Protein AF-A0A511VAQ1-F1 (afdb_monomer_lite)

InterPro domains:
  IPR003343 Bacterial Ig-like domain, group 2 [PF02368] (275-307)
  IPR008964 Invasin/intimin cell-adhesion fragments [SSF49373] (267-311)

Structure (mmCIF, N/CA/C/O backbone):
data_AF-A0A511VAQ1-F1
#
_entry.id   AF-A0A511VAQ1-F1
#
loop_
_atom_site.group_PDB
_atom_site.id
_atom_site.type_symbol
_atom_site.label_atom_id
_atom_site.label_alt_id
_atom_site.label_comp_id
_atom_site.label_asym_id
_atom_site.label_entity_id
_atom_site.label_seq_id
_atom_site.pdbx_PDB_ins_code
_atom_site.Cartn_x
_atom_site.Cartn_y
_atom_site.Cartn_z
_atom_site.occupancy
_atom_site.B_iso_or_equiv
_atom_site.auth_seq_id
_atom_site.auth_comp_id
_atom_site.auth_asym_id
_atom_site.auth_atom_id
_atom_site.pdbx_PDB_model_num
ATOM 1 N N . MET A 1 1 ? 21.888 -35.439 -17.736 1.00 29.73 1 MET A N 1
ATOM 2 C CA . MET A 1 1 ? 21.267 -34.656 -18.828 1.00 29.73 1 MET A CA 1
ATOM 3 C C . MET A 1 1 ? 20.817 -33.322 -18.237 1.00 29.73 1 MET A C 1
ATOM 5 O O . MET A 1 1 ? 20.023 -33.326 -17.310 1.00 29.73 1 MET A O 1
ATOM 9 N N . LYS A 1 2 ? 21.452 -32.211 -18.636 1.00 30.62 2 LYS A N 1
ATOM 10 C CA . LYS A 1 2 ? 21.304 -30.874 -18.031 1.00 30.62 2 LYS A CA 1
ATOM 11 C C . LYS A 1 2 ? 19.916 -30.292 -18.348 1.00 30.62 2 LYS A C 1
ATOM 13 O O . LYS A 1 2 ? 19.712 -29.850 -19.473 1.00 30.62 2 LYS A O 1
ATOM 18 N N . SER A 1 3 ? 18.989 -30.263 -17.384 1.00 26.11 3 SER A N 1
ATOM 19 C CA . SER A 1 3 ? 17.764 -29.456 -17.490 1.00 26.11 3 SER A CA 1
ATOM 20 C C . SER A 1 3 ? 17.994 -28.090 -16.849 1.00 26.11 3 SER A C 1
ATOM 22 O O . SER A 1 3 ? 18.322 -27.957 -15.672 1.00 26.11 3 SER A O 1
ATOM 24 N N . THR A 1 4 ? 17.881 -27.083 -17.689 1.00 28.50 4 THR A N 1
ATOM 25 C CA . THR A 1 4 ? 18.258 -25.690 -17.513 1.00 28.50 4 THR A CA 1
ATOM 26 C C . THR A 1 4 ? 17.419 -24.960 -16.462 1.00 28.50 4 THR A C 1
ATOM 28 O O . THR A 1 4 ? 16.193 -25.001 -16.468 1.00 28.50 4 THR A O 1
ATOM 31 N N . LEU A 1 5 ? 18.133 -24.222 -15.608 1.00 33.44 5 LEU A N 1
ATOM 32 C CA . LEU A 1 5 ? 17.656 -23.249 -14.628 1.00 33.44 5 LEU A CA 1
ATOM 33 C C . LEU A 1 5 ? 16.568 -22.303 -15.177 1.00 33.44 5 LEU A C 1
ATOM 35 O O . LEU A 1 5 ? 16.816 -21.564 -16.139 1.00 33.44 5 LEU A O 1
ATOM 39 N N . ARG A 1 6 ? 15.434 -22.205 -14.472 1.00 30.86 6 ARG A N 1
ATOM 40 C CA . ARG A 1 6 ? 14.504 -21.058 -14.506 1.00 30.86 6 ARG A CA 1
ATOM 41 C C . ARG A 1 6 ? 14.006 -20.801 -13.071 1.00 30.86 6 ARG A C 1
ATOM 43 O O . ARG A 1 6 ? 13.356 -21.658 -12.496 1.00 30.86 6 ARG A O 1
ATOM 50 N N . CYS A 1 7 ? 14.561 -19.797 -12.383 1.00 34.53 7 CYS A N 1
ATOM 51 C CA . CYS A 1 7 ? 14.119 -18.391 -12.353 1.00 34.53 7 CYS A CA 1
ATOM 52 C C . CYS A 1 7 ? 12.858 -18.268 -11.483 1.00 34.53 7 CYS A C 1
ATOM 54 O O . CYS A 1 7 ? 11.825 -18.826 -11.842 1.00 34.53 7 CYS A O 1
ATOM 56 N N . ARG A 1 8 ? 12.916 -17.499 -10.391 1.00 38.94 8 ARG A N 1
ATOM 57 C CA . ARG A 1 8 ? 12.585 -16.068 -10.313 1.00 38.94 8 ARG A CA 1
ATOM 58 C C . ARG A 1 8 ? 12.926 -15.576 -8.878 1.00 38.94 8 ARG A C 1
ATOM 60 O O . ARG A 1 8 ? 12.834 -16.390 -7.969 1.00 38.94 8 ARG A O 1
ATOM 67 N N . PHE A 1 9 ? 13.378 -14.324 -8.690 1.00 26.72 9 PHE A N 1
ATOM 68 C CA . PHE A 1 9 ? 13.629 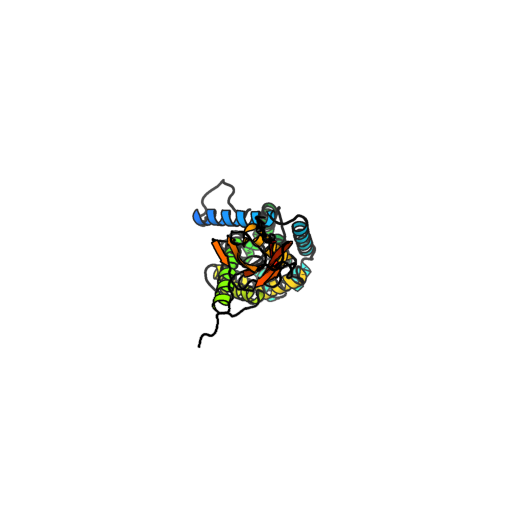-13.687 -7.385 1.00 26.72 9 PHE A CA 1
ATOM 69 C C . PHE A 1 9 ? 13.674 -12.144 -7.387 1.00 26.72 9 PHE A C 1
ATOM 71 O O . PHE A 1 9 ? 14.717 -11.650 -7.793 1.00 26.72 9 PHE A O 1
ATOM 78 N N . VAL A 1 10 ? 12.643 -11.421 -6.887 1.00 34.72 10 VAL A N 1
ATOM 79 C CA . VAL A 1 10 ? 12.658 -10.326 -5.867 1.00 34.72 10 VAL A CA 1
ATOM 80 C C . VAL A 1 10 ? 11.561 -9.230 -6.108 1.00 34.72 10 VAL A C 1
ATOM 82 O O . VAL A 1 10 ? 11.679 -8.361 -6.960 1.00 34.72 10 VAL A O 1
ATOM 85 N N . SER A 1 11 ? 10.491 -9.273 -5.298 1.00 33.00 11 SER A N 1
ATOM 86 C CA . SER A 1 11 ? 10.083 -8.236 -4.320 1.00 33.00 11 SER A CA 1
ATOM 87 C C . SER A 1 11 ? 9.605 -6.804 -4.664 1.00 33.00 11 SER A C 1
ATOM 89 O O . SER A 1 11 ? 10.344 -5.832 -4.527 1.00 33.00 11 SER A O 1
ATOM 91 N N . SER A 1 12 ? 8.285 -6.635 -4.806 1.00 33.38 12 SER A N 1
ATOM 92 C CA . SER A 1 12 ? 7.531 -5.358 -4.696 1.00 33.38 12 SER A CA 1
ATOM 93 C C . SER A 1 12 ? 7.286 -4.873 -3.250 1.00 33.38 12 SER A C 1
ATOM 95 O O . SER A 1 12 ? 6.178 -4.481 -2.886 1.00 33.38 12 SER A O 1
ATOM 97 N N . LEU A 1 13 ? 8.265 -4.984 -2.361 1.00 31.52 13 LEU A N 1
ATOM 98 C CA . LEU A 1 13 ? 7.975 -5.456 -1.007 1.00 31.52 13 LEU A CA 1
ATOM 99 C C . LEU A 1 13 ? 7.294 -4.563 0.050 1.00 31.52 13 LEU A C 1
ATOM 101 O O . LEU A 1 13 ? 7.222 -4.963 1.208 1.00 31.52 13 LEU A O 1
ATOM 105 N N . VAL A 1 14 ? 6.796 -3.371 -0.279 1.00 33.50 14 VAL A N 1
ATOM 106 C CA . VAL A 1 14 ? 6.497 -2.368 0.767 1.00 33.50 14 VAL A CA 1
ATOM 107 C C . VAL A 1 14 ? 5.227 -1.542 0.558 1.00 33.50 14 VAL A C 1
ATOM 109 O O . VAL A 1 14 ? 4.729 -0.952 1.509 1.00 33.50 14 VAL A O 1
ATOM 112 N N . ALA A 1 15 ? 4.648 -1.497 -0.636 1.00 30.08 15 ALA A N 1
ATOM 113 C CA . ALA A 1 15 ? 3.705 -0.425 -0.951 1.00 30.08 15 ALA A CA 1
ATOM 114 C C . ALA A 1 15 ? 2.340 -0.456 -0.229 1.00 30.08 15 ALA A C 1
ATOM 116 O O . ALA A 1 15 ? 1.598 0.509 -0.358 1.00 30.08 15 ALA A O 1
ATOM 117 N N . ILE A 1 16 ? 1.961 -1.516 0.501 1.00 34.97 16 ILE A N 1
ATOM 118 C CA . ILE A 1 16 ? 0.594 -1.604 1.061 1.00 34.97 16 ILE A CA 1
ATOM 119 C C . ILE A 1 16 ? 0.447 -2.453 2.328 1.00 34.97 16 ILE A C 1
ATOM 121 O O . ILE A 1 16 ? -0.603 -3.061 2.550 1.00 34.97 16 ILE A O 1
ATOM 125 N N . SER A 1 17 ? 1.420 -2.511 3.230 1.00 31.98 17 SER A N 1
ATOM 126 C CA . SER A 1 17 ? 1.105 -3.103 4.539 1.00 31.98 17 SER A CA 1
ATOM 127 C C . SER A 1 17 ? 0.326 -2.125 5.438 1.00 31.98 17 SER A C 1
ATOM 129 O O . SER A 1 17 ? 0.603 -2.042 6.627 1.00 31.98 17 SER A O 1
ATOM 131 N N . VAL A 1 18 ? -0.694 -1.458 4.869 1.00 34.03 18 VAL A N 1
ATOM 132 C CA . VAL A 1 18 ? -1.475 -0.330 5.407 1.00 34.03 18 VAL A CA 1
ATOM 133 C C . VAL A 1 18 ? -0.656 0.958 5.302 1.00 34.03 18 VAL A C 1
ATOM 135 O O . VAL A 1 18 ? 0.475 1.007 5.766 1.00 34.03 18 VAL A O 1
ATOM 138 N N . ALA A 1 19 ? -1.139 1.969 4.581 1.00 34.44 19 ALA A N 1
ATOM 139 C CA . ALA A 1 19 ? -0.351 3.172 4.358 1.00 34.44 19 ALA A CA 1
ATOM 140 C C . ALA A 1 19 ? 0.039 3.840 5.689 1.00 34.44 19 ALA A C 1
ATOM 142 O O . ALA A 1 19 ? -0.766 3.967 6.598 1.00 34.44 19 ALA A O 1
ATOM 143 N N . VAL A 1 20 ? 1.295 4.240 5.851 1.00 34.44 20 VAL A N 1
ATOM 144 C CA . VAL A 1 20 ? 1.727 4.882 7.098 1.00 34.44 20 VAL A CA 1
ATOM 145 C C . VAL A 1 20 ? 2.496 6.147 6.781 1.00 34.44 20 VAL A C 1
ATOM 147 O O . VAL A 1 20 ? 3.722 6.136 6.688 1.00 34.44 20 VAL A O 1
ATOM 150 N N . PRO A 1 21 ? 1.795 7.281 6.722 1.00 33.22 21 PRO A N 1
ATOM 151 C CA . PRO A 1 21 ? 2.240 8.508 7.328 1.00 33.22 21 PRO A CA 1
ATOM 152 C C . PRO A 1 21 ? 1.678 8.552 8.762 1.00 33.22 21 PRO A C 1
ATOM 154 O O . PRO A 1 21 ? 0.647 9.168 9.013 1.00 33.22 21 PRO A O 1
ATOM 157 N N . SER A 1 22 ? 2.303 7.858 9.727 1.00 39.44 22 SER A N 1
ATOM 158 C CA . SER A 1 22 ? 1.834 7.908 11.133 1.00 39.44 22 SER A CA 1
ATOM 159 C C . SER A 1 22 ? 2.885 7.989 12.239 1.00 39.44 22 SER A C 1
ATOM 161 O O . SER A 1 22 ? 2.564 8.201 13.402 1.00 39.44 22 SER A O 1
ATOM 163 N N . ALA A 1 23 ? 4.167 7.865 11.910 1.00 33.19 23 ALA A N 1
ATOM 164 C CA . ALA A 1 23 ? 5.220 7.740 12.921 1.00 33.19 23 ALA A CA 1
ATOM 165 C C . ALA A 1 23 ? 5.608 9.046 13.622 1.00 33.19 23 ALA A C 1
ATOM 167 O O . ALA A 1 23 ? 6.167 9.058 14.715 1.00 33.19 23 ALA A O 1
ATOM 168 N N . ALA A 1 24 ? 5.448 10.154 12.908 1.00 30.20 24 ALA A N 1
ATOM 169 C CA . ALA A 1 24 ? 6.367 11.271 13.044 1.00 30.20 24 ALA A CA 1
ATOM 170 C C . ALA A 1 24 ? 5.992 12.284 14.136 1.00 30.20 24 ALA A C 1
ATOM 172 O O . ALA A 1 24 ? 6.848 13.079 14.535 1.00 30.20 24 ALA A O 1
ATOM 173 N N . ALA A 1 25 ? 4.740 12.220 14.592 1.00 30.23 25 ALA A N 1
ATOM 174 C CA . ALA A 1 25 ? 4.092 13.093 15.566 1.00 30.23 25 ALA A CA 1
ATOM 175 C C . ALA A 1 25 ? 4.155 12.585 17.018 1.00 30.23 25 ALA A C 1
ATOM 177 O O . ALA A 1 25 ? 3.851 13.328 17.945 1.00 30.23 25 ALA A O 1
ATOM 178 N N . PHE A 1 26 ? 4.524 11.318 17.218 1.00 31.30 26 PHE A N 1
ATOM 179 C CA . PHE A 1 26 ? 4.463 10.648 18.522 1.00 31.30 26 PHE A CA 1
ATOM 180 C C . PHE A 1 26 ? 5.805 10.568 19.242 1.00 31.30 26 PHE A C 1
ATOM 182 O O . PHE A 1 26 ? 5.905 9.965 20.306 1.00 31.30 26 PHE A O 1
ATOM 189 N N . LEU A 1 27 ? 6.842 11.189 18.685 1.00 28.80 27 LEU A N 1
ATOM 190 C CA . LEU A 1 27 ? 8.068 11.389 19.437 1.00 28.80 27 LEU A CA 1
ATOM 191 C C . LEU A 1 27 ? 7.767 12.381 20.562 1.00 28.80 27 LEU A C 1
ATOM 193 O O . LEU A 1 27 ? 7.107 13.389 20.295 1.00 28.80 27 LEU A O 1
ATOM 197 N N . PRO A 1 28 ? 8.236 12.131 21.796 1.00 25.56 28 PRO A N 1
ATOM 198 C CA . PRO A 1 28 ? 8.171 13.150 22.824 1.00 25.56 28 PRO A CA 1
ATOM 199 C C . PRO A 1 28 ? 8.832 14.409 22.259 1.00 25.56 28 PRO A C 1
ATOM 201 O O . PRO A 1 28 ? 9.987 14.376 21.823 1.00 25.56 28 PRO A O 1
ATOM 204 N N . SER A 1 29 ? 8.088 15.520 22.241 1.00 24.34 29 SER A N 1
ATOM 205 C CA . SER A 1 29 ? 8.702 16.845 22.264 1.00 24.34 29 SER A CA 1
ATOM 206 C C . SER A 1 29 ? 9.789 16.792 23.331 1.00 24.34 29 SER A C 1
ATOM 208 O O . SER A 1 29 ? 9.590 16.170 24.372 1.00 24.34 29 SER A O 1
ATOM 210 N N . SER A 1 30 ? 10.958 17.354 23.040 1.00 27.92 30 SER A N 1
ATOM 211 C CA . SER A 1 30 ? 12.219 17.223 23.785 1.00 27.92 30 SER A CA 1
ATOM 212 C C . SER A 1 30 ? 12.186 17.713 25.244 1.00 27.92 30 SER A C 1
ATOM 214 O O . SER A 1 30 ? 13.224 17.962 25.851 1.00 27.92 30 SER A O 1
ATOM 216 N N . THR A 1 31 ? 11.010 17.825 25.842 1.00 31.83 31 THR A N 1
ATOM 217 C CA . THR A 1 31 ? 10.766 18.222 27.209 1.00 31.83 31 THR A CA 1
ATOM 218 C C . THR A 1 31 ? 9.837 17.215 27.895 1.00 31.83 31 THR A C 1
ATOM 220 O O . THR A 1 31 ? 8.685 17.034 27.514 1.00 31.83 31 THR A O 1
ATOM 223 N N . LEU A 1 32 ? 10.377 16.644 28.979 1.00 27.80 32 LEU A N 1
ATOM 224 C CA . LEU A 1 32 ? 9.714 16.040 30.144 1.00 27.80 32 LEU A CA 1
ATOM 225 C C . LEU A 1 32 ? 9.700 14.503 30.255 1.00 27.80 32 LEU A C 1
ATOM 227 O O . LEU A 1 32 ? 8.886 13.796 29.675 1.00 27.80 32 LEU A O 1
ATOM 231 N N . ALA A 1 33 ? 10.595 14.073 31.152 1.00 28.45 33 ALA A N 1
ATOM 232 C CA . ALA A 1 33 ? 10.474 13.015 32.152 1.00 28.45 33 ALA A CA 1
ATOM 233 C C . ALA A 1 33 ? 10.226 11.571 31.682 1.00 28.45 33 ALA A C 1
ATOM 235 O O . ALA A 1 33 ? 9.200 11.204 31.119 1.00 28.45 33 ALA A O 1
ATOM 236 N N . ALA A 1 34 ? 11.201 10.728 32.028 1.00 33.72 34 ALA A N 1
ATOM 237 C CA . ALA A 1 34 ? 11.204 9.287 31.860 1.00 33.72 34 ALA A CA 1
ATOM 238 C C . ALA A 1 34 ? 9.915 8.636 32.394 1.00 33.72 34 ALA A C 1
ATOM 240 O O . ALA A 1 34 ? 9.709 8.512 33.599 1.00 33.72 34 ALA A O 1
ATOM 241 N N . SER A 1 35 ? 9.070 8.168 31.477 1.00 32.34 35 SER A N 1
ATOM 242 C CA . SER A 1 35 ? 8.098 7.122 31.776 1.00 32.34 35 SER A CA 1
ATOM 243 C C . SER A 1 35 ? 8.823 5.764 31.766 1.00 32.34 35 SER A C 1
ATOM 245 O O . SER A 1 35 ? 9.699 5.577 30.917 1.00 32.34 35 SER A O 1
ATOM 247 N N . PRO A 1 36 ? 8.468 4.790 32.628 1.00 32.62 36 PRO A N 1
ATOM 248 C CA . PRO A 1 36 ? 9.139 3.483 32.701 1.00 32.62 36 PRO A CA 1
ATOM 249 C C . PRO A 1 36 ? 9.028 2.633 31.420 1.00 32.62 36 PRO A C 1
ATOM 251 O O . PRO A 1 36 ? 9.714 1.628 31.291 1.00 32.62 36 PRO A O 1
ATOM 254 N N . ASN A 1 37 ? 8.179 3.050 30.473 1.00 42.41 37 ASN A N 1
ATOM 255 C CA . ASN A 1 37 ? 7.947 2.417 29.171 1.00 42.41 37 ASN A CA 1
ATOM 256 C C . ASN A 1 37 ? 8.428 3.303 28.004 1.00 42.41 37 ASN A C 1
ATOM 258 O O . ASN A 1 37 ? 7.713 3.457 27.006 1.00 42.41 37 ASN A O 1
ATOM 262 N N . SER A 1 38 ? 9.579 3.961 28.151 1.00 41.41 38 SER A N 1
ATOM 263 C CA . SER A 1 38 ? 10.211 4.719 27.068 1.00 41.41 38 SER A CA 1
ATOM 264 C C . SER A 1 38 ? 10.948 3.778 26.108 1.00 41.41 38 SER A C 1
ATOM 266 O O . SER A 1 38 ? 11.643 2.854 26.524 1.00 41.41 38 SER A O 1
ATOM 268 N N . LEU A 1 39 ? 10.767 4.005 24.802 1.00 40.78 39 LEU A N 1
ATOM 269 C CA . LEU A 1 39 ? 11.530 3.326 23.753 1.00 40.78 39 LEU A CA 1
ATOM 270 C C . LEU A 1 39 ? 13.027 3.513 24.017 1.00 40.78 39 LEU A C 1
ATOM 272 O O . LEU A 1 39 ? 13.475 4.620 24.329 1.00 40.78 39 LEU A O 1
ATOM 276 N N . ASN A 1 40 ? 13.817 2.452 23.871 1.00 48.69 40 ASN A N 1
ATOM 277 C CA . ASN A 1 40 ? 15.257 2.568 24.070 1.00 48.69 40 ASN A CA 1
ATOM 278 C C . ASN A 1 40 ? 15.902 3.409 22.937 1.00 48.69 40 ASN A C 1
ATOM 280 O O . ASN A 1 40 ? 15.318 3.565 21.859 1.00 48.69 40 ASN A O 1
ATOM 284 N N . PRO A 1 41 ? 17.131 3.932 23.107 1.00 46.94 41 PRO A N 1
ATOM 285 C CA . PRO A 1 41 ? 17.766 4.804 22.110 1.00 46.94 41 PRO A CA 1
ATOM 286 C C . PRO A 1 41 ? 17.890 4.195 20.701 1.00 46.94 41 PRO A C 1
ATOM 288 O O . PRO A 1 41 ? 17.858 4.914 19.699 1.00 46.94 41 PRO A O 1
ATOM 291 N N . SER A 1 42 ? 17.999 2.866 20.595 1.00 48.31 42 SER A N 1
ATOM 292 C CA . SER A 1 42 ? 18.045 2.165 19.307 1.00 48.31 42 SER A CA 1
ATOM 293 C C . SER A 1 42 ? 16.670 2.089 18.636 1.00 48.31 42 SER A C 1
ATOM 295 O O . SER A 1 42 ? 16.576 2.206 17.413 1.00 48.31 42 SER A O 1
ATOM 297 N N . GLU A 1 43 ? 15.603 1.950 19.422 1.00 43.91 43 GLU A N 1
ATOM 298 C CA . GLU A 1 43 ? 14.219 1.989 18.961 1.00 43.91 43 GLU A CA 1
ATOM 299 C C . GLU A 1 43 ? 13.840 3.403 18.526 1.00 43.91 43 GLU A C 1
ATOM 301 O O . GLU A 1 43 ? 13.278 3.553 17.446 1.00 43.91 43 GLU A O 1
ATOM 306 N N . ILE A 1 44 ? 14.255 4.436 19.268 1.00 47.28 44 ILE A N 1
ATOM 307 C CA . ILE A 1 44 ? 14.073 5.850 18.895 1.00 47.28 44 ILE A CA 1
ATOM 308 C C . ILE A 1 44 ? 14.774 6.154 17.565 1.00 47.28 44 ILE A C 1
ATOM 310 O O . ILE A 1 44 ? 14.154 6.674 16.639 1.00 47.28 44 ILE A O 1
ATOM 314 N N . LYS A 1 45 ? 16.051 5.772 17.417 1.00 53.19 45 LYS A N 1
ATOM 315 C CA . LYS A 1 45 ? 16.804 5.970 16.165 1.00 53.19 45 LYS A CA 1
ATOM 316 C C . LYS A 1 45 ? 16.184 5.210 14.993 1.00 53.19 45 LYS A C 1
ATOM 318 O O . LYS A 1 45 ? 16.207 5.684 13.859 1.00 53.19 45 LYS A O 1
ATOM 323 N N . GLN A 1 46 ? 15.624 4.029 15.245 1.00 46.91 46 GLN A N 1
ATOM 324 C CA . GLN A 1 46 ? 14.891 3.291 14.226 1.00 46.91 46 GLN A CA 1
ATOM 325 C C . GLN A 1 46 ? 13.583 3.998 13.869 1.00 46.91 46 GLN A C 1
ATOM 327 O O . GLN A 1 46 ? 13.379 4.271 12.696 1.00 46.91 46 GLN A O 1
ATOM 332 N N . VAL A 1 47 ? 12.728 4.335 14.834 1.00 43.84 47 VAL A N 1
ATOM 333 C CA . VAL A 1 47 ? 11.476 5.085 14.619 1.00 43.84 47 VAL A CA 1
ATOM 334 C C . VAL A 1 47 ? 11.734 6.375 13.836 1.00 43.84 47 VAL A C 1
ATOM 336 O O . VAL A 1 47 ? 11.000 6.661 12.893 1.00 43.84 47 VAL A O 1
ATOM 339 N N . GLN A 1 48 ? 12.834 7.074 14.123 1.00 51.03 48 GLN A N 1
ATOM 340 C CA . GLN A 1 48 ? 13.270 8.252 13.374 1.00 51.03 48 GLN A CA 1
ATOM 341 C C . GLN A 1 48 ? 13.617 7.938 11.909 1.00 51.03 48 GLN A C 1
ATOM 343 O O . GLN A 1 48 ? 13.140 8.625 11.012 1.00 51.03 48 GLN A O 1
ATOM 348 N N . ARG A 1 49 ? 14.358 6.856 11.637 1.00 53.53 49 ARG A N 1
ATOM 349 C CA . ARG A 1 49 ? 14.635 6.397 10.261 1.00 53.53 49 ARG A CA 1
ATOM 350 C C . ARG A 1 49 ? 13.372 5.976 9.506 1.00 53.53 49 ARG A C 1
ATOM 352 O O . ARG A 1 49 ? 13.285 6.174 8.302 1.00 53.53 49 ARG A O 1
ATOM 359 N N . TYR A 1 50 ? 12.393 5.390 10.195 1.00 49.91 50 TYR A N 1
ATOM 360 C CA . TYR A 1 50 ? 11.103 5.031 9.592 1.00 49.91 50 TYR A CA 1
ATOM 361 C C . TYR A 1 50 ? 10.240 6.263 9.316 1.00 49.91 50 TYR A C 1
ATOM 363 O O . TYR A 1 50 ? 9.589 6.324 8.277 1.00 49.91 50 TYR A O 1
ATOM 371 N N . LYS A 1 51 ? 10.288 7.266 10.199 1.00 53.28 51 LYS A N 1
ATOM 372 C CA . LYS A 1 51 ? 9.737 8.603 9.958 1.00 53.28 51 LYS A CA 1
ATOM 373 C C . LYS A 1 51 ? 10.361 9.229 8.711 1.00 53.28 51 LYS A C 1
ATOM 375 O O . LYS A 1 51 ? 9.621 9.689 7.852 1.00 53.28 51 LYS A O 1
ATOM 380 N N . GLU A 1 52 ? 11.686 9.212 8.597 1.00 57.72 52 GLU A N 1
ATOM 381 C CA . GLU A 1 52 ? 12.405 9.743 7.435 1.00 57.72 52 GLU A CA 1
ATOM 382 C C . GLU A 1 52 ? 12.017 8.993 6.158 1.00 57.72 52 GLU A C 1
ATOM 384 O O . GLU A 1 52 ? 11.595 9.631 5.207 1.00 57.72 52 GLU A O 1
ATOM 389 N N . ALA A 1 53 ? 12.023 7.656 6.157 1.00 57.56 53 ALA A N 1
ATOM 390 C CA . ALA A 1 53 ? 11.644 6.862 4.986 1.00 57.56 53 ALA A CA 1
ATOM 391 C C . ALA A 1 53 ? 10.185 7.089 4.542 1.00 57.56 53 ALA A C 1
ATOM 393 O O . ALA A 1 53 ? 9.923 7.239 3.349 1.00 57.56 53 ALA A O 1
ATOM 394 N N . ALA A 1 54 ? 9.236 7.156 5.484 1.00 58.28 54 ALA A N 1
ATOM 395 C CA . ALA A 1 54 ? 7.837 7.452 5.175 1.00 58.28 54 ALA A CA 1
ATOM 396 C C . ALA A 1 54 ? 7.677 8.872 4.607 1.00 58.28 54 ALA A C 1
ATOM 398 O O . ALA A 1 54 ? 7.029 9.059 3.580 1.00 58.28 54 ALA A O 1
ATOM 399 N N . ILE A 1 55 ? 8.316 9.869 5.228 1.00 62.75 55 ILE A N 1
ATOM 400 C CA . ILE A 1 55 ? 8.300 11.257 4.748 1.00 62.75 55 ILE A CA 1
ATOM 401 C C . ILE A 1 55 ? 8.939 11.359 3.359 1.00 62.75 55 ILE A C 1
ATOM 403 O O . ILE A 1 55 ? 8.340 11.959 2.470 1.00 62.75 55 ILE A O 1
ATOM 407 N N . THR A 1 56 ? 10.099 10.740 3.138 1.00 68.00 56 THR A N 1
ATOM 408 C CA . THR A 1 56 ? 10.788 10.706 1.840 1.00 68.00 56 THR A CA 1
ATOM 409 C C . THR A 1 56 ? 9.907 10.081 0.761 1.00 68.00 56 THR A C 1
ATOM 411 O O . THR A 1 56 ? 9.791 10.627 -0.337 1.00 68.00 56 THR A O 1
ATOM 414 N N . MET A 1 57 ? 9.204 8.992 1.078 1.00 69.25 57 MET A N 1
ATOM 415 C CA . MET A 1 57 ? 8.257 8.372 0.154 1.00 69.25 57 MET A CA 1
ATOM 416 C C . MET A 1 57 ? 7.141 9.347 -0.250 1.00 69.25 57 MET A C 1
ATOM 418 O O . MET A 1 57 ? 6.924 9.548 -1.445 1.00 69.25 57 MET A O 1
ATOM 422 N N . PHE A 1 58 ? 6.477 10.014 0.703 1.00 68.50 58 PHE A N 1
ATOM 423 C CA . PHE A 1 58 ? 5.436 11.002 0.379 1.00 68.50 58 PHE A CA 1
ATOM 424 C C . PHE A 1 58 ? 5.985 12.239 -0.337 1.00 68.50 58 PHE A C 1
ATOM 426 O O . PHE A 1 58 ? 5.314 12.798 -1.206 1.00 68.50 58 PHE A O 1
ATOM 433 N N . GLN A 1 59 ? 7.205 12.666 -0.016 1.00 75.38 59 GLN A N 1
ATOM 434 C CA . GLN A 1 59 ? 7.872 13.769 -0.706 1.00 75.38 59 GLN A CA 1
ATOM 435 C C . GLN A 1 59 ? 8.143 13.432 -2.168 1.00 75.38 59 GLN A C 1
ATOM 437 O O . GLN A 1 59 ? 7.944 14.300 -3.018 1.00 75.38 59 GLN A O 1
ATOM 442 N N . SER A 1 60 ? 8.512 12.181 -2.454 1.00 77.38 60 SER A N 1
ATOM 443 C CA . SER A 1 60 ? 8.788 11.728 -3.813 1.00 77.38 60 SER A CA 1
ATOM 444 C C . SER A 1 60 ? 7.555 11.706 -4.711 1.00 77.38 60 SER A C 1
ATOM 446 O O . SER A 1 60 ? 7.713 11.803 -5.919 1.00 77.38 60 SER A O 1
ATOM 448 N N . LEU A 1 61 ? 6.336 11.618 -4.164 1.00 83.94 61 LEU A N 1
ATOM 449 C CA . LEU A 1 61 ? 5.106 11.624 -4.960 1.00 83.94 61 LEU A CA 1
ATOM 450 C C . LEU A 1 61 ? 5.006 12.879 -5.839 1.00 83.94 61 LEU A C 1
ATOM 452 O O . LEU A 1 61 ? 5.261 14.002 -5.388 1.00 83.94 61 LEU A O 1
ATOM 456 N N . THR A 1 62 ? 4.580 12.683 -7.085 1.00 90.25 62 THR A N 1
ATOM 457 C CA . THR A 1 62 ? 4.257 13.784 -7.999 1.00 90.25 62 THR A CA 1
ATOM 458 C C . THR A 1 62 ? 3.042 14.573 -7.486 1.00 90.25 62 THR A C 1
ATOM 460 O O . THR A 1 62 ? 2.262 14.041 -6.691 1.00 90.25 62 THR A O 1
ATOM 463 N N . PRO A 1 63 ? 2.834 15.827 -7.929 1.00 92.56 63 PRO A N 1
ATOM 464 C CA . PRO A 1 63 ? 1.641 16.594 -7.565 1.00 92.56 63 PRO A CA 1
ATOM 465 C C . PRO A 1 63 ? 0.332 15.842 -7.847 1.00 92.56 63 PRO A C 1
ATOM 467 O O . PRO A 1 63 ? -0.482 15.695 -6.943 1.00 92.56 63 PRO A O 1
ATOM 470 N N . ALA A 1 64 ? 0.195 15.246 -9.037 1.00 94.31 64 ALA A N 1
ATOM 471 C CA . ALA A 1 64 ? -0.991 14.477 -9.416 1.00 94.31 64 ALA A CA 1
ATOM 472 C C . ALA A 1 64 ? -1.226 13.250 -8.515 1.00 94.31 64 ALA A C 1
ATOM 474 O O . ALA A 1 64 ? -2.357 12.958 -8.136 1.00 94.31 64 ALA A O 1
ATOM 475 N N . GLU A 1 65 ? -0.163 12.543 -8.119 1.00 90.44 65 GLU A N 1
ATOM 476 C CA . GLU A 1 65 ? -0.276 11.413 -7.189 1.00 90.44 65 GLU A CA 1
ATOM 477 C C . GLU A 1 65 ? -0.687 11.862 -5.780 1.00 90.44 65 GLU A C 1
ATOM 479 O O . GLU A 1 65 ? -1.486 11.190 -5.128 1.00 90.44 65 GLU A O 1
ATOM 484 N N . LYS A 1 66 ? -0.173 13.006 -5.306 1.00 89.12 66 LYS A N 1
ATOM 485 C CA . LYS A 1 66 ? -0.599 13.597 -4.027 1.00 89.12 66 LYS A CA 1
ATOM 486 C C . LYS A 1 66 ? -2.071 13.994 -4.077 1.00 89.12 66 LYS A C 1
ATOM 488 O O . LYS A 1 66 ? -2.798 13.719 -3.127 1.00 89.12 66 LYS A O 1
ATOM 493 N N . ASP A 1 67 ? -2.513 14.589 -5.178 1.00 92.56 67 ASP A N 1
ATOM 494 C CA . ASP A 1 67 ? -3.911 14.977 -5.364 1.00 92.56 67 ASP A CA 1
ATOM 495 C C . ASP A 1 67 ? -4.830 13.758 -5.423 1.00 92.56 67 ASP A C 1
ATOM 497 O O . ASP A 1 67 ? -5.887 13.765 -4.794 1.00 92.56 67 ASP A O 1
ATOM 501 N N . LYS A 1 68 ? -4.398 12.664 -6.061 1.00 91.31 68 LYS A N 1
ATOM 502 C CA . LYS A 1 68 ? -5.143 11.401 -6.041 1.00 91.31 68 LYS A CA 1
ATOM 503 C C . LYS A 1 68 ? -5.292 10.841 -4.627 1.00 91.31 68 LYS A C 1
ATOM 505 O O . LYS A 1 68 ? -6.389 10.432 -4.252 1.00 91.31 68 LYS A O 1
ATOM 510 N N . LEU A 1 69 ? -4.219 10.831 -3.832 1.00 85.62 69 LEU A N 1
ATOM 511 C CA . LEU A 1 69 ? -4.300 10.399 -2.433 1.00 85.62 69 LEU A CA 1
ATOM 512 C C . LEU A 1 69 ? -5.271 11.280 -1.639 1.00 85.62 69 LEU A C 1
ATOM 514 O O . LEU A 1 69 ? -6.142 10.747 -0.960 1.00 85.62 69 LEU A O 1
ATOM 518 N N . ARG A 1 70 ? -5.197 12.609 -1.783 1.00 90.31 70 ARG A N 1
ATOM 519 C CA . ARG A 1 70 ? -6.144 13.527 -1.128 1.00 90.31 70 ARG A CA 1
ATOM 520 C C . ARG A 1 70 ? -7.583 13.278 -1.564 1.00 90.31 70 ARG A C 1
ATOM 522 O O . ARG A 1 70 ? -8.455 13.230 -0.713 1.00 90.31 70 ARG A O 1
ATOM 529 N N . GLN A 1 71 ? -7.831 13.028 -2.848 1.00 93.88 71 GLN A N 1
ATOM 530 C CA . GLN A 1 71 ? -9.168 12.689 -3.334 1.00 93.88 71 GLN A CA 1
ATOM 531 C C . GLN A 1 71 ? -9.718 11.434 -2.641 1.00 93.88 71 GLN A C 1
ATOM 533 O O . GLN A 1 71 ? -10.879 11.412 -2.241 1.00 93.88 71 GLN A O 1
ATOM 538 N N . VAL A 1 72 ? -8.893 10.396 -2.473 1.00 87.94 72 VAL A N 1
ATOM 539 C CA . VAL A 1 72 ? -9.304 9.175 -1.764 1.00 87.94 72 VAL A CA 1
ATOM 540 C C . VAL A 1 72 ? -9.500 9.441 -0.270 1.00 87.94 72 VAL A C 1
ATOM 542 O O . VAL A 1 72 ? -10.478 8.970 0.306 1.00 87.94 72 VAL A O 1
ATOM 545 N N . ARG A 1 73 ? -8.643 10.256 0.356 1.00 89.25 73 ARG A N 1
ATOM 546 C CA . ARG A 1 73 ? -8.835 10.724 1.737 1.00 89.25 73 ARG A CA 1
ATOM 547 C C . ARG A 1 73 ? -10.182 11.422 1.908 1.00 89.25 73 ARG A C 1
ATOM 549 O O . ARG A 1 73 ? -10.908 11.114 2.846 1.00 89.25 73 ARG A O 1
ATOM 556 N N . ASP A 1 74 ? -10.523 12.323 0.997 1.00 95.38 74 ASP A N 1
ATOM 557 C CA . ASP A 1 74 ? -11.761 13.095 1.056 1.00 95.38 74 ASP A CA 1
ATOM 558 C C . ASP A 1 74 ? -12.985 12.187 0.835 1.00 95.38 74 ASP A C 1
ATOM 560 O O . ASP A 1 74 ? -14.022 12.372 1.466 1.00 95.38 74 ASP A O 1
ATOM 564 N N . GLN A 1 75 ? -12.863 11.135 0.015 1.00 95.31 75 GLN A N 1
ATOM 565 C CA . GLN A 1 75 ? -13.892 10.092 -0.095 1.00 95.31 75 GLN A CA 1
ATOM 566 C C . GLN A 1 75 ? -14.069 9.310 1.210 1.00 95.31 75 GLN A C 1
ATOM 568 O O . GLN A 1 75 ? -15.203 9.038 1.601 1.00 95.31 75 GLN A O 1
ATOM 573 N N . VAL A 1 76 ? -12.971 8.954 1.883 1.00 90.81 76 VAL A N 1
ATOM 574 C CA . VAL A 1 76 ? -12.991 8.276 3.190 1.00 90.81 76 VAL A CA 1
ATOM 575 C C . VAL A 1 76 ? -13.699 9.147 4.228 1.00 90.81 76 VAL A C 1
ATOM 577 O O . VAL A 1 76 ? -14.593 8.663 4.924 1.00 90.81 76 VAL A O 1
ATOM 580 N N . THR A 1 77 ? -13.345 10.431 4.322 1.00 95.06 77 THR A N 1
ATOM 581 C CA . THR A 1 77 ? -13.915 11.339 5.328 1.00 95.06 77 THR A CA 1
ATOM 582 C C . THR A 1 77 ? -15.357 11.746 5.028 1.00 95.06 77 THR A C 1
ATOM 584 O O . THR A 1 77 ? -16.119 11.980 5.966 1.00 95.06 77 THR A O 1
ATOM 587 N N . ALA A 1 78 ? -15.764 11.768 3.755 1.00 97.81 78 ALA A N 1
ATOM 588 C CA . ALA A 1 78 ? -17.136 12.066 3.343 1.00 97.81 78 ALA A CA 1
ATOM 589 C C . ALA A 1 78 ? -18.138 10.937 3.644 1.00 97.81 78 ALA A C 1
ATOM 591 O O . ALA A 1 78 ? -19.347 11.182 3.635 1.00 97.81 78 ALA A O 1
ATOM 592 N N . LYS A 1 79 ? -17.681 9.701 3.900 1.00 97.62 79 LYS A N 1
ATOM 593 C CA . LYS A 1 79 ? -18.586 8.604 4.275 1.00 97.62 79 LYS A CA 1
ATOM 594 C C . LYS A 1 79 ? -19.231 8.882 5.643 1.00 97.62 79 LYS A C 1
ATOM 596 O O . LYS A 1 79 ? -18.503 9.132 6.610 1.00 97.62 79 LYS A O 1
ATOM 601 N N . PRO A 1 80 ? -20.568 8.787 5.759 1.00 97.94 80 PRO A N 1
ATOM 602 C CA . PRO A 1 80 ? -21.252 8.994 7.030 1.00 97.94 80 PRO A CA 1
ATOM 603 C C . PRO A 1 80 ? -20.943 7.854 8.016 1.00 97.94 80 PRO A C 1
ATOM 605 O O . PRO A 1 80 ? -20.558 6.753 7.620 1.00 97.94 80 PRO A O 1
ATOM 608 N N . LEU A 1 81 ? -21.049 8.118 9.322 1.00 96.69 81 LE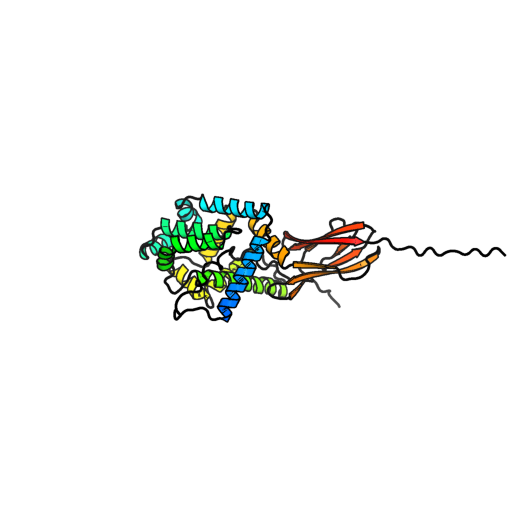U A N 1
ATOM 609 C CA . LEU A 1 81 ? -20.616 7.166 10.359 1.00 96.69 81 LEU A CA 1
ATOM 610 C C . LEU A 1 81 ? -21.450 5.875 10.385 1.00 96.69 81 LEU A C 1
ATOM 612 O O . LEU A 1 81 ? -20.923 4.809 10.698 1.00 96.69 81 LEU A O 1
ATOM 616 N N . ASP A 1 82 ? -22.723 5.946 10.006 1.00 96.06 82 ASP A N 1
ATOM 617 C CA . ASP A 1 82 ? -23.590 4.778 9.837 1.00 96.06 82 ASP A CA 1
ATOM 618 C C . ASP A 1 82 ? -23.096 3.847 8.719 1.00 96.06 82 ASP A C 1
ATOM 620 O O . ASP A 1 82 ? -23.107 2.630 8.888 1.00 96.06 82 ASP A O 1
ATOM 624 N N . TRP A 1 83 ? -22.546 4.391 7.630 1.00 97.06 83 TRP A N 1
ATOM 625 C CA . TRP A 1 83 ? -21.899 3.595 6.588 1.00 97.06 83 TRP A CA 1
ATOM 626 C C . TRP A 1 83 ? -20.696 2.817 7.137 1.00 97.06 83 TRP A C 1
ATOM 628 O O . TRP A 1 83 ? -20.537 1.637 6.833 1.00 97.06 83 TRP A O 1
ATOM 638 N N . TRP A 1 84 ? -19.867 3.428 7.989 1.00 93.88 84 TRP A N 1
ATOM 639 C CA . TRP A 1 84 ? -18.730 2.737 8.616 1.00 93.88 84 TRP A CA 1
ATOM 640 C C . TRP A 1 84 ? -19.181 1.594 9.525 1.00 93.88 84 TRP A C 1
ATOM 642 O O . TRP A 1 84 ? -18.616 0.497 9.468 1.00 93.88 84 TRP A O 1
ATOM 652 N N . ARG A 1 85 ? -20.237 1.812 10.311 1.00 92.38 85 ARG A N 1
ATOM 653 C CA . ARG A 1 85 ? -20.872 0.763 11.114 1.00 92.38 85 ARG A CA 1
ATOM 654 C C . ARG A 1 85 ? -21.383 -0.380 10.236 1.00 92.38 85 ARG A C 1
ATOM 656 O O . ARG A 1 85 ? -20.998 -1.532 10.442 1.00 92.38 85 ARG A O 1
ATOM 663 N N . ASP A 1 86 ? -22.215 -0.059 9.252 1.00 94.00 86 ASP A N 1
ATOM 664 C CA . ASP A 1 86 ? -23.013 -1.041 8.512 1.00 94.00 86 ASP A CA 1
ATOM 665 C C . ASP A 1 86 ? -22.223 -1.748 7.410 1.00 94.00 86 ASP A C 1
ATOM 667 O O . ASP A 1 86 ? -22.509 -2.895 7.074 1.00 94.00 86 ASP A O 1
ATOM 671 N N . GLN A 1 87 ? -21.221 -1.085 6.832 1.00 92.56 87 GLN A N 1
ATOM 672 C CA . GLN A 1 87 ? -20.431 -1.634 5.730 1.00 92.56 87 GLN A CA 1
ATOM 673 C C . GLN A 1 87 ? -19.059 -2.111 6.178 1.00 92.56 87 GLN A C 1
ATOM 675 O O . GLN A 1 87 ? -18.556 -3.086 5.628 1.00 92.56 87 GLN A O 1
ATOM 680 N N . ILE A 1 88 ? -18.435 -1.473 7.170 1.00 86.19 88 ILE A N 1
ATOM 681 C CA . ILE A 1 88 ? -17.063 -1.817 7.551 1.00 86.19 88 ILE A CA 1
ATOM 682 C C . ILE A 1 88 ? -17.014 -2.666 8.813 1.00 86.19 88 ILE A C 1
ATOM 684 O O . ILE A 1 88 ? -16.393 -3.727 8.761 1.00 86.19 88 ILE A O 1
ATOM 688 N N . LEU A 1 89 ? -17.658 -2.262 9.908 1.00 84.12 89 LEU A N 1
ATOM 689 C CA . LEU A 1 89 ? -17.630 -3.043 11.147 1.00 84.12 89 LEU A CA 1
ATOM 690 C C . LEU A 1 89 ? -18.501 -4.299 11.040 1.00 84.12 89 LEU A C 1
ATOM 692 O O . LEU A 1 89 ? -17.987 -5.377 11.322 1.00 84.12 89 LEU A O 1
ATOM 696 N N . GLN A 1 90 ? -19.744 -4.180 10.551 1.00 85.25 90 GLN A N 1
ATOM 697 C CA . GLN A 1 90 ? -20.710 -5.250 10.215 1.00 85.25 90 GLN A CA 1
ATOM 698 C C . GLN A 1 90 ? -21.093 -6.251 11.321 1.00 85.25 90 GLN A C 1
ATOM 700 O O . GLN A 1 90 ? -22.210 -6.759 11.303 1.00 85.25 90 GLN A O 1
ATOM 705 N N . ASN A 1 91 ? -20.202 -6.566 12.259 1.00 86.38 91 ASN A N 1
ATOM 706 C CA . ASN A 1 91 ? -20.370 -7.600 13.265 1.00 86.38 91 ASN A CA 1
ATOM 707 C C . ASN A 1 91 ? -21.132 -7.040 14.487 1.00 86.38 91 ASN A C 1
ATOM 709 O O . ASN A 1 91 ? -20.590 -6.186 15.198 1.00 86.38 91 ASN A O 1
ATOM 713 N N . PRO A 1 92 ? -22.352 -7.530 14.784 1.00 88.31 92 PRO A N 1
ATOM 714 C CA . PRO A 1 92 ? -23.127 -7.082 15.942 1.00 88.31 92 PRO A CA 1
ATOM 715 C C . PRO A 1 92 ? -22.419 -7.320 17.281 1.00 88.31 92 PRO A C 1
ATOM 717 O O . PRO A 1 92 ? -22.594 -6.540 18.214 1.00 88.31 92 PRO A O 1
ATOM 720 N N . GLU A 1 93 ? -21.577 -8.353 17.379 1.00 91.94 93 GLU A N 1
ATOM 721 C CA . GLU A 1 93 ? -20.801 -8.635 18.591 1.00 91.94 93 GLU A CA 1
ATOM 722 C C . GLU A 1 93 ? -19.802 -7.510 18.896 1.00 91.94 93 GLU A C 1
ATOM 724 O O . GLU A 1 93 ? -19.590 -7.165 20.059 1.00 91.94 93 GLU A O 1
ATOM 729 N N . VAL A 1 94 ? -19.230 -6.892 17.856 1.00 90.56 94 VAL A N 1
ATOM 730 C CA . VAL A 1 94 ? -18.318 -5.750 18.011 1.00 90.56 94 VAL A CA 1
ATOM 731 C C . VAL A 1 94 ? -19.051 -4.573 18.640 1.00 90.56 94 VAL A C 1
ATOM 733 O O . VAL A 1 94 ? -18.531 -3.941 19.556 1.00 90.56 94 VAL A O 1
ATOM 736 N N . ILE A 1 95 ? -20.285 -4.311 18.205 1.00 89.75 95 ILE A N 1
ATOM 737 C CA . ILE A 1 95 ? -21.118 -3.231 18.745 1.00 89.75 95 ILE A CA 1
ATOM 738 C C . ILE A 1 95 ? -21.398 -3.455 20.236 1.00 89.75 95 ILE A C 1
ATOM 740 O O . ILE A 1 95 ? -21.210 -2.543 21.040 1.00 89.75 95 ILE A O 1
ATOM 744 N N . GLU A 1 96 ? -21.802 -4.664 20.621 1.00 93.44 96 GLU A N 1
ATOM 745 C CA . GLU A 1 96 ? -22.091 -4.990 22.023 1.00 93.44 96 GLU A CA 1
ATOM 746 C C . GLU A 1 96 ? -20.837 -4.902 22.908 1.00 93.44 96 GLU A C 1
ATOM 748 O O . GLU A 1 96 ? -20.879 -4.338 24.004 1.00 93.44 96 GLU A O 1
ATOM 753 N N . LYS A 1 97 ? -19.685 -5.374 22.419 1.00 95.12 97 LYS A N 1
ATOM 754 C CA . LYS A 1 97 ? -18.417 -5.300 23.162 1.00 95.12 97 LYS A CA 1
ATOM 755 C C . LYS A 1 97 ? -17.863 -3.880 23.280 1.00 95.12 97 LYS A C 1
ATOM 757 O O . LYS A 1 97 ? -17.261 -3.553 24.303 1.00 95.12 97 LYS A O 1
ATOM 762 N N . LEU A 1 98 ? -18.069 -3.029 22.275 1.00 93.31 98 LEU A N 1
ATOM 763 C CA . LEU A 1 98 ? -17.726 -1.606 22.356 1.00 93.31 98 LEU A CA 1
ATOM 764 C C . LEU A 1 98 ? -18.582 -0.895 23.409 1.00 93.31 98 LEU A C 1
ATOM 766 O O . LEU A 1 98 ? -18.028 -0.209 24.268 1.00 93.31 98 LEU A O 1
ATOM 770 N N . LYS A 1 99 ? -19.899 -1.145 23.430 1.00 94.00 99 LYS A N 1
ATOM 771 C CA . LYS A 1 99 ? -20.795 -0.609 24.470 1.00 94.00 99 LYS A CA 1
ATOM 772 C C . LYS A 1 99 ? -20.359 -1.033 25.873 1.00 94.00 99 LYS A C 1
ATOM 774 O O . LYS A 1 99 ? -20.333 -0.205 26.777 1.00 94.00 99 LYS A O 1
ATOM 779 N N . ALA A 1 100 ? -19.952 -2.292 26.052 1.00 96.06 100 ALA A N 1
ATOM 780 C CA . ALA A 1 100 ? -19.440 -2.790 27.333 1.00 96.06 100 ALA A CA 1
ATOM 781 C C . ALA A 1 100 ? -18.151 -2.080 27.801 1.00 96.06 100 ALA A C 1
ATOM 783 O O . ALA A 1 100 ? -17.835 -2.098 28.989 1.00 96.06 100 ALA A O 1
ATOM 784 N N . LYS A 1 101 ? -17.417 -1.442 26.882 1.00 95.06 101 LYS A N 1
ATOM 785 C CA . LYS A 1 101 ? -16.236 -0.607 27.155 1.00 95.06 101 LYS A CA 1
ATOM 786 C C . LYS A 1 101 ? -16.561 0.893 27.219 1.00 95.06 101 LYS A C 1
ATOM 788 O O . LYS A 1 101 ? -15.635 1.702 27.190 1.00 95.06 101 LYS A O 1
ATOM 793 N N . ASP A 1 102 ? -17.839 1.267 27.309 1.00 96.38 102 ASP A N 1
ATOM 794 C CA . ASP A 1 102 ? -18.303 2.662 27.286 1.00 96.38 102 ASP A CA 1
ATOM 795 C C . ASP A 1 102 ? -17.878 3.398 25.998 1.00 96.38 102 ASP A C 1
ATOM 797 O O . ASP A 1 102 ? -17.490 4.563 26.022 1.00 96.38 102 ASP A O 1
ATOM 801 N N . VAL A 1 103 ? -17.877 2.695 24.860 1.00 96.12 103 VAL A N 1
ATOM 802 C CA . VAL A 1 103 ? -17.588 3.262 23.535 1.00 96.12 103 VAL A CA 1
ATOM 803 C C . VAL A 1 103 ? -18.840 3.175 22.676 1.00 96.12 103 VAL A C 1
ATOM 805 O O . VAL A 1 103 ? -19.371 2.090 22.427 1.00 96.12 103 VAL A O 1
ATOM 808 N N . THR A 1 104 ? -19.305 4.326 22.205 1.00 95.19 104 THR A N 1
ATOM 809 C CA . THR A 1 104 ? -20.414 4.410 21.254 1.00 95.19 104 THR A CA 1
ATOM 810 C C . THR A 1 104 ? -19.980 3.927 19.871 1.00 95.19 104 THR A C 1
ATOM 812 O O . THR A 1 104 ? -18.798 3.931 19.508 1.00 95.19 104 THR A O 1
ATOM 815 N N . VAL A 1 105 ? -20.948 3.502 19.063 1.00 90.94 105 VAL A N 1
ATOM 816 C CA . VAL A 1 105 ? -20.660 3.037 17.702 1.00 90.94 105 VAL A CA 1
ATOM 817 C C . VAL A 1 105 ? -20.187 4.196 16.827 1.00 90.94 105 VAL A C 1
ATOM 819 O O . VAL A 1 105 ? -19.345 4.004 15.951 1.00 90.94 105 VAL A O 1
ATOM 822 N N . GLU A 1 106 ? -20.677 5.399 17.097 1.00 95.19 106 GLU A N 1
ATOM 823 C CA . GLU A 1 106 ? -20.295 6.646 16.450 1.00 95.19 106 GLU A CA 1
ATOM 824 C C . GLU A 1 106 ? -18.830 6.994 16.744 1.00 95.19 106 GLU A C 1
ATOM 826 O O . GLU A 1 106 ? -18.081 7.262 15.805 1.00 95.19 106 GLU A O 1
ATOM 831 N N . GLU A 1 107 ? -18.383 6.905 18.003 1.00 96.19 107 GLU A N 1
ATOM 832 C CA . GLU A 1 107 ? -16.973 7.107 18.380 1.00 96.19 107 GLU A CA 1
ATOM 833 C C . GLU A 1 107 ? -16.053 6.084 17.705 1.00 96.19 107 GLU A C 1
ATOM 835 O O . GLU A 1 107 ? -15.022 6.450 17.138 1.00 96.19 107 GLU A O 1
ATOM 840 N N . ALA A 1 108 ? -16.424 4.800 17.727 1.00 91.25 108 ALA A N 1
ATOM 841 C CA . ALA A 1 108 ? -15.632 3.750 17.089 1.00 91.25 108 ALA A CA 1
ATOM 842 C C . ALA A 1 108 ? -15.567 3.921 15.563 1.00 91.25 108 ALA A C 1
ATOM 844 O O . ALA A 1 108 ? -14.508 3.738 14.958 1.00 91.25 108 ALA A O 1
ATOM 845 N N . SER A 1 109 ? -16.685 4.305 14.944 1.00 93.69 109 SER A N 1
ATOM 846 C CA . SER A 1 109 ? -16.777 4.557 13.504 1.00 93.69 109 SER A CA 1
ATOM 847 C C . SER A 1 109 ? -15.966 5.784 13.095 1.00 93.69 109 SER A C 1
ATOM 849 O O . SER A 1 109 ? -15.256 5.729 12.092 1.00 93.69 109 SER A O 1
ATOM 851 N N . ALA A 1 110 ? -16.009 6.864 13.882 1.00 95.94 110 ALA A N 1
ATOM 852 C CA . ALA A 1 110 ? -15.208 8.063 13.647 1.00 95.94 110 ALA A CA 1
ATOM 853 C C . ALA A 1 110 ? -13.709 7.762 13.779 1.00 95.94 110 ALA A C 1
ATOM 855 O O . ALA A 1 110 ? -12.939 8.087 12.877 1.00 95.94 110 ALA A O 1
ATOM 856 N N . MET A 1 111 ? -13.307 7.051 14.838 1.00 88.81 111 MET A N 1
ATOM 857 C CA . MET A 1 111 ? -11.919 6.627 15.023 1.00 88.81 111 MET A CA 1
ATOM 858 C C . MET A 1 111 ? -11.438 5.750 13.861 1.00 88.81 111 MET A C 1
ATOM 860 O O . MET A 1 111 ? -10.330 5.942 13.365 1.00 88.81 111 MET A O 1
ATOM 864 N N . LEU A 1 112 ? -12.254 4.802 13.388 1.00 86.31 112 LEU A N 1
ATOM 865 C CA . LEU A 1 112 ? -11.892 3.962 12.246 1.00 86.31 112 LEU A CA 1
ATOM 866 C C . LEU A 1 112 ? -11.771 4.773 10.950 1.00 86.31 112 LEU A C 1
ATOM 868 O O . LEU A 1 112 ? -10.777 4.617 10.241 1.00 86.31 112 LEU A O 1
ATOM 872 N N . ARG A 1 113 ? -12.743 5.645 10.657 1.00 92.62 113 ARG A N 1
ATOM 873 C CA . ARG A 1 113 ? -12.717 6.547 9.496 1.00 92.62 113 ARG A CA 1
ATOM 874 C C . ARG A 1 113 ? -11.439 7.374 9.481 1.00 92.62 113 ARG A C 1
ATOM 876 O O . ARG A 1 113 ? -10.733 7.386 8.476 1.00 92.62 113 ARG A O 1
ATOM 883 N N . ASP A 1 114 ? -11.123 8.024 10.594 1.00 86.00 114 ASP A N 1
ATOM 884 C CA . ASP A 1 114 ? -9.984 8.938 10.675 1.00 86.00 114 ASP A CA 1
ATOM 885 C C . ASP A 1 114 ? -8.660 8.171 10.642 1.00 86.00 114 ASP A C 1
ATOM 887 O O . ASP A 1 114 ? -7.712 8.606 9.989 1.00 86.00 114 ASP A O 1
ATOM 891 N N . MET A 1 115 ? -8.612 6.969 11.225 1.00 82.25 115 MET A N 1
ATOM 892 C CA . MET A 1 115 ? -7.468 6.067 11.084 1.00 82.25 115 MET A CA 1
ATOM 893 C C . MET A 1 115 ? -7.253 5.631 9.628 1.00 82.25 115 MET A C 1
ATOM 895 O O . MET A 1 115 ? -6.113 5.558 9.174 1.00 82.25 115 MET A O 1
ATOM 899 N N . VAL A 1 116 ? -8.324 5.361 8.874 1.00 82.00 116 VAL A N 1
ATOM 900 C CA . VAL A 1 116 ? -8.233 5.060 7.437 1.00 82.00 116 VAL A CA 1
ATOM 901 C C . VAL A 1 116 ? -7.858 6.310 6.635 1.00 82.00 116 VAL A C 1
ATOM 903 O O . VAL A 1 116 ? -7.097 6.208 5.681 1.00 82.00 116 VAL A O 1
ATOM 906 N N . ALA A 1 117 ? -8.312 7.501 7.021 1.00 84.00 117 ALA A N 1
ATOM 907 C CA . ALA A 1 117 ? -7.958 8.744 6.336 1.00 84.00 117 ALA A CA 1
ATOM 908 C C . ALA A 1 117 ? -6.454 9.039 6.432 1.00 84.00 117 ALA A C 1
ATOM 910 O O . ALA A 1 117 ? -5.857 9.470 5.445 1.00 84.00 117 ALA A O 1
ATOM 911 N N . LEU A 1 118 ? -5.819 8.711 7.568 1.00 77.12 118 LEU A N 1
ATOM 912 C CA . LEU A 1 118 ? -4.364 8.812 7.737 1.00 77.12 118 LEU A CA 1
ATOM 913 C C . LEU A 1 118 ? -3.593 8.049 6.658 1.00 77.12 118 LEU A C 1
ATOM 915 O O . LEU A 1 118 ? -2.486 8.447 6.318 1.00 77.12 118 LEU A O 1
ATOM 919 N N . LEU A 1 119 ? -4.166 6.991 6.080 1.00 73.69 119 LEU A N 1
ATOM 920 C CA . LEU A 1 119 ? -3.524 6.213 5.023 1.00 73.69 119 LEU A CA 1
ATOM 921 C C . LEU A 1 119 ? -3.271 7.041 3.747 1.00 73.69 119 LEU A C 1
ATOM 923 O O . LEU A 1 119 ? -2.376 6.735 2.959 1.00 73.69 119 LEU A O 1
ATOM 927 N N . TYR A 1 120 ? -4.040 8.109 3.553 1.00 78.88 120 TYR A N 1
ATOM 928 C CA . TYR A 1 120 ? -4.117 8.871 2.311 1.00 78.88 120 TYR A CA 1
ATOM 929 C C . TYR A 1 120 ? -3.704 10.341 2.498 1.00 78.88 120 TYR A C 1
ATOM 931 O O . TYR A 1 120 ? -4.141 11.214 1.752 1.00 78.88 120 TYR A O 1
ATOM 939 N N . THR A 1 121 ? -2.850 10.624 3.487 1.00 75.62 121 THR A N 1
ATOM 940 C CA . THR A 1 121 ? -2.452 11.986 3.889 1.00 75.62 121 THR A CA 1
ATOM 941 C C . THR A 1 121 ? -1.011 12.318 3.456 1.00 75.62 121 THR A C 1
ATOM 943 O O . THR A 1 121 ? -0.062 12.114 4.230 1.00 75.62 121 THR A O 1
ATOM 946 N N . PRO A 1 122 ? -0.797 12.810 2.214 1.00 72.56 122 PRO A N 1
ATOM 947 C CA . PRO A 1 122 ? 0.524 13.202 1.741 1.00 72.56 122 PRO A CA 1
ATOM 948 C C . PRO A 1 122 ? 0.920 14.616 2.203 1.00 72.56 122 PRO A C 1
ATOM 950 O O . PRO A 1 122 ? 0.366 15.617 1.749 1.00 72.56 122 PRO A O 1
ATOM 953 N N . GLY A 1 123 ? 1.996 14.711 2.990 1.00 63.75 123 GLY A N 1
ATOM 954 C CA . GLY A 1 123 ? 2.696 15.975 3.282 1.00 63.75 123 GLY A CA 1
ATOM 955 C C . GLY A 1 123 ? 2.276 16.692 4.572 1.00 63.75 123 GLY A C 1
ATOM 956 O O . GLY A 1 123 ? 3.116 17.330 5.195 1.00 63.75 123 GLY A O 1
ATOM 957 N N . ASP A 1 124 ? 1.040 16.512 5.026 1.00 67.19 124 ASP A N 1
ATOM 958 C CA . ASP A 1 124 ? 0.453 16.985 6.299 1.00 67.19 124 ASP A CA 1
ATOM 959 C C . ASP A 1 124 ? 0.354 15.863 7.353 1.00 67.19 124 ASP A C 1
ATOM 961 O O . ASP A 1 124 ? -0.323 15.964 8.376 1.00 67.19 124 ASP A O 1
ATOM 965 N N . THR A 1 125 ? 1.086 14.778 7.107 1.00 64.88 125 THR A N 1
ATOM 966 C CA . THR A 1 125 ? 1.194 13.575 7.930 1.00 64.88 125 THR A CA 1
ATOM 967 C C . THR A 1 125 ? 1.281 13.864 9.428 1.00 64.88 125 THR A C 1
ATOM 969 O O . THR A 1 125 ? 0.515 13.310 10.202 1.00 64.88 125 THR A O 1
ATOM 972 N N . ILE A 1 126 ? 2.225 14.711 9.854 1.00 62.00 126 ILE A N 1
ATOM 973 C CA . ILE A 1 126 ? 2.480 14.962 11.282 1.00 62.00 126 ILE A CA 1
ATOM 974 C C . ILE A 1 126 ? 1.264 15.609 11.940 1.00 62.00 126 ILE A C 1
ATOM 976 O O . ILE A 1 126 ? 0.838 15.172 13.004 1.00 62.00 126 ILE A O 1
ATOM 980 N N . GLU A 1 127 ? 0.705 16.626 11.300 1.00 66.69 127 GLU A N 1
ATOM 981 C CA . GLU A 1 127 ? -0.439 17.365 11.819 1.00 66.69 127 GLU A CA 1
ATOM 982 C C . GLU A 1 127 ? -1.675 16.470 11.927 1.00 66.69 127 GLU A C 1
ATOM 984 O O . GLU A 1 127 ? -2.263 16.368 13.001 1.00 66.69 127 GLU A O 1
ATOM 989 N N . SER A 1 128 ? -1.994 15.726 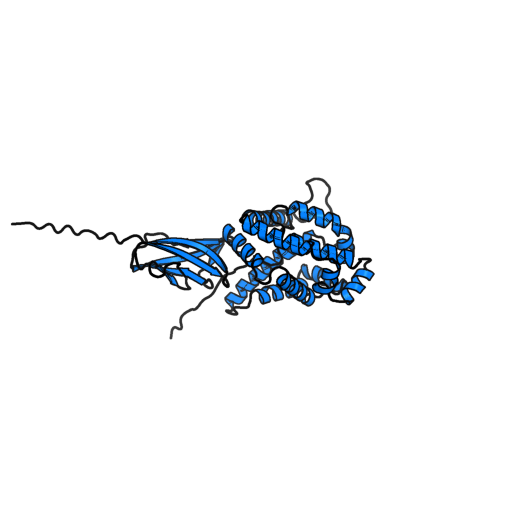10.865 1.00 69.38 128 SER A N 1
ATOM 990 C CA . SER A 1 128 ? -3.149 14.817 10.850 1.00 69.38 128 SER A CA 1
ATOM 991 C C . SER A 1 128 ? -3.088 13.762 11.957 1.00 69.38 128 SER A C 1
ATOM 993 O O . SER A 1 128 ? -4.110 13.378 12.519 1.00 69.38 128 SER A O 1
ATOM 995 N N . LEU A 1 129 ? -1.889 13.314 12.326 1.00 66.75 129 LEU A N 1
ATOM 996 C CA . LEU A 1 129 ? -1.704 12.368 13.425 1.00 66.75 129 LEU A CA 1
ATOM 997 C C . LEU A 1 129 ? -1.892 12.980 14.798 1.00 66.75 129 LEU A C 1
ATOM 999 O O . LEU A 1 129 ? -2.431 12.323 15.687 1.00 66.75 129 LEU A O 1
ATOM 1003 N N . LEU A 1 130 ? -1.405 14.206 14.991 1.00 66.88 130 LEU A N 1
ATOM 1004 C CA . LEU A 1 130 ? -1.626 14.934 16.235 1.00 66.88 130 LEU A CA 1
ATOM 1005 C C . LEU A 1 130 ? -3.122 15.172 16.432 1.00 66.88 130 LEU A C 1
ATOM 1007 O O . LEU A 1 130 ? -3.621 14.963 17.538 1.00 66.88 130 LEU A O 1
ATOM 1011 N N . THR A 1 131 ? -3.831 15.523 15.359 1.00 75.94 131 THR A N 1
ATOM 1012 C CA . THR A 1 131 ? -5.292 15.642 15.347 1.00 75.94 131 THR A CA 1
ATOM 1013 C C . THR A 1 131 ? -5.954 14.313 15.691 1.00 75.94 131 THR A C 1
ATOM 1015 O O . THR A 1 131 ? -6.693 14.255 16.670 1.00 75.94 131 THR A O 1
ATOM 1018 N N . PHE A 1 132 ? -5.599 13.220 15.004 1.00 78.94 132 PHE A N 1
ATOM 1019 C CA . PHE A 1 132 ? -6.124 11.885 15.309 1.00 78.94 132 PHE A CA 1
ATOM 1020 C C . PHE A 1 132 ? -5.909 11.498 16.777 1.00 78.94 132 PHE A C 1
ATOM 1022 O O . PHE A 1 132 ? -6.833 11.042 17.449 1.00 78.94 132 PHE A O 1
ATOM 1029 N N . LYS A 1 133 ? -4.696 11.707 17.305 1.00 72.00 133 LYS A N 1
ATOM 1030 C CA . LYS A 1 133 ? -4.388 11.437 18.713 1.00 72.00 133 LYS A CA 1
ATOM 1031 C C . LYS A 1 133 ? -5.299 12.246 19.620 1.00 72.00 133 LYS A C 1
ATOM 1033 O O . LYS A 1 133 ? -5.892 11.683 20.530 1.00 72.00 133 LYS A O 1
ATOM 1038 N N . LYS A 1 134 ? -5.378 13.556 19.395 1.00 79.00 134 LYS A N 1
ATOM 1039 C CA . LYS A 1 134 ? -6.156 14.478 20.222 1.00 79.00 134 LYS A CA 1
ATOM 1040 C C . LYS A 1 134 ? -7.634 14.090 20.249 1.00 79.00 134 LYS A C 1
ATOM 1042 O O . LYS A 1 134 ? -8.227 14.091 21.321 1.00 79.00 134 LYS A O 1
ATOM 1047 N N . GLU A 1 135 ? -8.203 13.762 19.096 1.00 85.44 135 GLU A N 1
ATOM 1048 C CA . GLU A 1 135 ? -9.631 13.468 18.950 1.00 85.44 135 GLU A CA 1
ATOM 1049 C C . GLU A 1 135 ? -9.996 12.069 19.456 1.00 85.44 135 GLU A C 1
ATOM 1051 O O . GLU A 1 135 ? -11.033 11.901 20.092 1.00 85.44 135 GLU A O 1
ATOM 1056 N N . HIS A 1 136 ? -9.122 11.078 19.252 1.00 84.12 136 HIS A N 1
ATOM 1057 C CA . HIS A 1 136 ? -9.453 9.668 19.493 1.00 84.12 136 HIS A CA 1
ATOM 1058 C C . HIS A 1 136 ? -8.730 9.034 20.681 1.00 84.12 136 HIS A C 1
ATOM 1060 O O . HIS A 1 136 ? -8.882 7.836 20.911 1.00 84.12 136 HIS A O 1
ATOM 1066 N N . TYR A 1 137 ? -7.952 9.791 21.466 1.00 81.31 137 TYR A N 1
ATOM 1067 C CA . TYR A 1 137 ? -7.200 9.248 22.608 1.00 81.31 137 TYR A CA 1
ATOM 1068 C C . TYR A 1 137 ? -8.094 8.490 23.598 1.00 81.31 137 TYR A C 1
ATOM 1070 O O . TYR A 1 137 ? -7.776 7.364 23.978 1.00 81.31 137 TYR A O 1
ATOM 1078 N N . HIS A 1 138 ? -9.225 9.077 23.997 1.00 86.50 138 HIS A N 1
ATOM 1079 C CA . HIS A 1 138 ? -10.120 8.460 24.977 1.00 86.50 138 HIS A CA 1
ATOM 1080 C C . HIS A 1 138 ? -10.731 7.161 24.442 1.00 86.50 138 HIS A C 1
ATOM 1082 O O . HIS A 1 138 ? -10.588 6.117 25.082 1.00 86.50 138 HIS A O 1
ATOM 1088 N N . THR A 1 139 ? -11.305 7.194 23.238 1.00 87.94 139 THR A N 1
ATOM 1089 C CA . THR A 1 139 ? -11.836 6.013 22.541 1.00 87.94 139 THR A CA 1
ATOM 1090 C C . THR A 1 139 ? -10.775 4.924 22.399 1.00 87.94 139 THR A C 1
ATOM 1092 O O . THR A 1 139 ? -11.008 3.772 22.764 1.00 87.94 139 THR A O 1
ATOM 1095 N N . TRP A 1 140 ? -9.568 5.294 21.963 1.00 83.50 140 TRP A N 1
ATOM 1096 C CA . TRP A 1 140 ? -8.434 4.383 21.845 1.00 83.50 140 TRP A CA 1
ATOM 1097 C C . TRP A 1 140 ? -8.118 3.694 23.172 1.00 83.50 140 TRP A C 1
ATOM 1099 O O . TRP A 1 140 ? -8.012 2.472 23.217 1.00 83.50 140 TRP A O 1
ATOM 1109 N N . THR A 1 141 ? -7.994 4.457 24.261 1.00 84.00 141 THR A N 1
ATOM 1110 C CA . THR A 1 141 ? -7.660 3.896 25.580 1.00 84.00 141 THR A CA 1
ATOM 1111 C C . THR A 1 141 ? -8.755 2.994 26.141 1.00 84.00 141 THR A C 1
ATOM 1113 O O . THR A 1 141 ? -8.431 1.987 26.767 1.00 84.00 141 THR A O 1
ATOM 1116 N N . LYS A 1 142 ? -10.035 3.282 25.875 1.00 90.06 142 LYS A N 1
ATOM 1117 C CA . LYS A 1 142 ? -11.151 2.394 26.242 1.00 90.06 142 LYS A CA 1
ATOM 1118 C C . LYS A 1 142 ? -11.079 1.057 25.494 1.00 90.06 142 LYS A C 1
ATOM 1120 O O . LYS A 1 142 ? -11.283 -0.004 26.084 1.00 90.06 142 LYS A O 1
ATOM 1125 N N . VAL A 1 143 ? -10.737 1.092 24.204 1.00 84.50 143 VAL A N 1
ATOM 1126 C CA . VAL A 1 143 ? -10.639 -0.109 23.360 1.00 84.50 143 VAL A CA 1
ATOM 1127 C C . VAL A 1 143 ? -9.383 -0.924 23.677 1.00 84.50 143 VAL A C 1
ATOM 1129 O O . VAL A 1 143 ? -9.481 -2.106 24.017 1.00 84.50 143 VAL A O 1
ATOM 1132 N N . PHE A 1 144 ? -8.215 -0.293 23.582 1.00 80.25 144 PHE A N 1
ATOM 1133 C CA . PHE A 1 144 ? -6.904 -0.945 23.558 1.00 80.25 144 PHE A CA 1
ATOM 1134 C C . PHE A 1 144 ? -6.145 -0.890 24.891 1.00 80.25 144 PHE A C 1
ATOM 1136 O O . PHE A 1 144 ? -5.114 -1.552 25.029 1.00 80.25 144 PHE A O 1
ATOM 1143 N N . GLY A 1 145 ? -6.651 -0.148 25.878 1.00 81.69 145 GLY A N 1
ATOM 1144 C CA . GLY A 1 145 ? -5.959 0.103 27.139 1.00 81.69 145 GLY A CA 1
ATOM 1145 C C . GLY A 1 145 ? -4.843 1.144 27.008 1.00 81.69 145 GLY A C 1
ATOM 1146 O O . GLY A 1 145 ? -4.671 1.796 25.976 1.00 81.69 145 GLY A O 1
ATOM 1147 N N . THR A 1 146 ? -4.068 1.317 28.077 1.00 78.50 146 THR A N 1
ATOM 1148 C CA . THR A 1 146 ? -2.892 2.213 28.101 1.00 78.50 146 THR A CA 1
ATOM 1149 C C . THR A 1 146 ? -1.604 1.476 27.737 1.00 78.50 146 THR A C 1
ATOM 1151 O O . THR A 1 146 ? -0.574 2.087 27.445 1.00 78.50 146 THR A O 1
ATOM 1154 N N . GLU A 1 147 ? -1.666 0.147 27.730 1.00 71.88 147 GLU A N 1
ATOM 1155 C CA . GLU A 1 147 ? -0.564 -0.757 27.453 1.00 71.88 147 GLU A CA 1
ATOM 1156 C C . GLU A 1 147 ? -0.345 -1.044 25.962 1.00 71.88 147 GLU A C 1
ATOM 1158 O O . GLU A 1 147 ? 0.647 -1.696 25.626 1.00 71.88 147 GLU A O 1
ATOM 1163 N N . PHE A 1 148 ? -1.280 -0.639 25.098 1.00 68.12 148 PHE A N 1
ATOM 1164 C CA . PHE A 1 148 ? -1.126 -0.630 23.646 1.00 68.12 148 PHE A CA 1
ATOM 1165 C C . PHE A 1 148 ? -1.220 0.820 23.171 1.00 68.12 148 PHE A C 1
ATOM 1167 O O . PHE A 1 148 ? -2.299 1.413 23.076 1.00 68.12 148 PHE A O 1
ATOM 1174 N N . LYS A 1 149 ? -0.058 1.424 22.943 1.00 66.00 149 LYS A N 1
ATOM 1175 C CA . LYS A 1 149 ? 0.057 2.829 22.560 1.00 66.00 149 LYS A CA 1
ATOM 1176 C C . LYS A 1 149 ? -0.190 2.967 21.061 1.00 66.00 149 LYS A C 1
ATOM 1178 O O . LYS A 1 149 ? 0.092 2.062 20.284 1.00 66.00 149 LYS A O 1
ATOM 1183 N N . GLN A 1 150 ? -0.616 4.147 20.621 1.00 56.41 150 GLN A N 1
ATOM 1184 C CA . GLN A 1 150 ? -0.694 4.461 19.185 1.00 56.41 150 GLN A CA 1
ATOM 1185 C C . GLN A 1 150 ? 0.679 4.319 18.488 1.00 56.41 150 GLN A C 1
ATOM 1187 O O . GLN A 1 150 ? 0.749 3.972 17.315 1.00 56.41 150 GLN A O 1
ATOM 1192 N N . GLU A 1 151 ? 1.782 4.484 19.226 1.00 57.19 151 GLU A N 1
ATOM 1193 C CA . GLU A 1 151 ? 3.156 4.217 18.767 1.00 57.19 151 GLU A CA 1
ATOM 1194 C C . GLU A 1 151 ? 3.396 2.745 18.377 1.00 57.19 151 GLU A C 1
ATOM 1196 O O . GLU A 1 151 ? 4.197 2.460 17.483 1.00 57.19 151 GLU A O 1
ATOM 1201 N N . ASP A 1 152 ? 2.673 1.799 18.985 1.00 64.19 152 ASP A N 1
ATOM 1202 C CA . ASP A 1 152 ? 2.788 0.374 18.665 1.00 64.19 152 ASP A CA 1
ATOM 1203 C C . ASP A 1 152 ? 2.208 0.053 17.278 1.00 64.19 152 ASP A C 1
ATOM 1205 O O . ASP A 1 152 ? 2.658 -0.899 16.635 1.00 64.19 152 ASP A O 1
ATOM 1209 N N . LEU A 1 153 ? 1.295 0.884 16.753 1.00 64.19 153 LEU A N 1
ATOM 1210 C CA . LEU A 1 153 ? 0.825 0.779 15.365 1.00 64.19 153 LEU A CA 1
ATOM 1211 C C . LEU A 1 153 ? 1.953 1.008 14.361 1.00 64.19 153 LEU A C 1
ATOM 1213 O O . LEU A 1 153 ? 2.010 0.342 13.327 1.00 64.19 153 LEU A O 1
ATOM 1217 N N . LEU A 1 154 ? 2.881 1.917 14.662 1.00 60.56 154 LEU A N 1
ATOM 1218 C CA . LEU A 1 154 ? 4.032 2.147 13.798 1.00 60.56 154 LEU A CA 1
ATOM 1219 C C . LEU A 1 154 ? 4.939 0.919 13.770 1.00 60.56 154 LEU A C 1
ATOM 1221 O O . LEU A 1 154 ? 5.404 0.491 12.708 1.00 60.56 154 LEU A O 1
ATOM 1225 N N . LYS A 1 155 ? 5.203 0.355 14.952 1.00 67.38 155 LYS A N 1
ATOM 1226 C CA . LYS A 1 155 ? 5.998 -0.865 15.076 1.00 67.38 155 LYS A CA 1
ATOM 1227 C C . LYS A 1 155 ? 5.327 -2.013 14.326 1.00 67.38 155 LYS A C 1
ATOM 1229 O O . LYS A 1 155 ? 6.013 -2.724 13.590 1.00 67.38 155 LYS A O 1
ATOM 1234 N N . PHE A 1 156 ? 4.003 -2.128 14.445 1.00 71.25 156 PHE A N 1
ATOM 1235 C CA . PHE A 1 156 ? 3.189 -3.080 13.697 1.00 71.25 156 PHE A CA 1
ATOM 1236 C C . PHE A 1 156 ? 3.372 -2.894 12.196 1.00 71.25 156 PHE A C 1
ATOM 1238 O O . PHE A 1 156 ? 3.851 -3.816 11.549 1.00 71.25 156 PHE A O 1
ATOM 1245 N N . ALA A 1 157 ? 3.106 -1.709 11.646 1.00 67.69 157 ALA A N 1
ATOM 1246 C CA . ALA A 1 157 ? 3.214 -1.454 10.209 1.00 67.69 157 ALA A CA 1
ATOM 1247 C C . ALA A 1 157 ? 4.610 -1.769 9.651 1.00 67.69 157 ALA A C 1
ATOM 1249 O O . ALA A 1 157 ? 4.741 -2.449 8.634 1.00 67.69 157 ALA A O 1
ATOM 1250 N N . LYS A 1 158 ? 5.664 -1.366 10.369 1.00 68.06 158 LYS A N 1
ATOM 1251 C CA . LYS A 1 158 ? 7.056 -1.699 10.040 1.00 68.06 158 LYS A CA 1
ATOM 1252 C C . LYS A 1 158 ? 7.308 -3.206 10.015 1.00 68.06 158 LYS A C 1
ATOM 1254 O O . LYS A 1 158 ? 8.008 -3.704 9.134 1.00 68.06 158 LYS A O 1
ATOM 1259 N N . MET A 1 159 ? 6.826 -3.937 11.016 1.00 71.00 159 MET A N 1
ATOM 1260 C CA . MET A 1 159 ? 7.021 -5.386 11.076 1.00 71.00 159 MET A CA 1
ATOM 1261 C C . MET A 1 159 ? 6.174 -6.107 10.034 1.00 71.00 159 MET A C 1
ATOM 1263 O O . MET A 1 159 ? 6.638 -7.086 9.464 1.00 71.00 159 MET A O 1
ATOM 1267 N N . MET A 1 160 ? 5.004 -5.569 9.705 1.00 71.50 160 MET A N 1
ATOM 1268 C CA . MET A 1 160 ? 4.129 -6.048 8.638 1.00 71.50 160 MET A CA 1
ATOM 1269 C C . MET A 1 160 ? 4.824 -5.910 7.287 1.00 71.50 160 MET A C 1
ATOM 1271 O O . MET A 1 160 ? 4.945 -6.889 6.557 1.00 71.50 160 MET A O 1
ATOM 1275 N N . GLN A 1 161 ? 5.437 -4.758 7.028 1.00 64.12 161 GLN A N 1
ATOM 1276 C CA . GLN A 1 161 ? 6.302 -4.540 5.873 1.00 64.12 161 GLN A CA 1
ATOM 1277 C C . GLN A 1 161 ? 7.467 -5.542 5.829 1.00 64.12 161 GLN A C 1
ATOM 1279 O O . GLN A 1 161 ? 7.720 -6.149 4.792 1.00 64.12 161 GLN A O 1
ATOM 1284 N N . LYS A 1 162 ? 8.172 -5.759 6.950 1.00 68.25 162 LYS A N 1
ATOM 1285 C CA . LYS A 1 162 ? 9.269 -6.742 7.028 1.00 68.25 162 LYS A CA 1
ATOM 1286 C C . LYS A 1 162 ? 8.802 -8.187 6.836 1.00 68.25 162 LYS A C 1
ATOM 1288 O O . LYS A 1 162 ? 9.541 -8.996 6.283 1.00 68.25 162 LYS A O 1
ATOM 1293 N N . GLN A 1 163 ? 7.612 -8.529 7.310 1.00 69.25 163 GLN A N 1
ATOM 1294 C CA . GLN A 1 163 ? 7.082 -9.881 7.211 1.00 69.25 163 GLN A CA 1
ATOM 1295 C C . GLN A 1 163 ? 6.575 -10.169 5.804 1.00 69.25 163 GLN A C 1
ATOM 1297 O O . GLN A 1 163 ? 6.921 -11.206 5.246 1.00 69.25 163 GLN A O 1
ATOM 1302 N N . VAL A 1 164 ? 5.818 -9.240 5.213 1.00 66.25 164 VAL A N 1
ATOM 1303 C CA . VAL A 1 164 ? 5.488 -9.281 3.784 1.00 66.25 164 VAL A CA 1
ATOM 1304 C C . VAL A 1 164 ? 6.795 -9.403 3.002 1.00 66.25 164 VAL A C 1
ATOM 1306 O O . VAL A 1 164 ? 6.874 -10.262 2.129 1.00 66.25 164 VAL A O 1
ATOM 1309 N N . ALA A 1 165 ? 7.845 -8.676 3.425 1.00 59.25 165 ALA A N 1
ATOM 1310 C CA . ALA A 1 165 ? 9.213 -8.801 2.922 1.00 59.25 165 ALA A CA 1
ATOM 1311 C C . ALA A 1 165 ? 9.790 -10.200 2.897 1.00 59.25 165 ALA A C 1
ATOM 1313 O O . ALA A 1 165 ? 10.129 -10.725 1.831 1.00 59.25 165 ALA A O 1
ATOM 1314 N N . ALA A 1 166 ? 9.861 -10.815 4.059 1.00 60.56 166 ALA A N 1
ATOM 1315 C CA . ALA A 1 166 ? 10.316 -12.182 4.171 1.00 60.56 166 ALA A CA 1
ATOM 1316 C C . ALA A 1 166 ? 9.462 -13.145 3.329 1.00 60.56 166 ALA A C 1
ATOM 1318 O O . ALA A 1 166 ? 10.023 -14.028 2.691 1.00 60.56 166 ALA A O 1
ATOM 1319 N N . ASP A 1 167 ? 8.142 -12.961 3.268 1.00 62.34 167 ASP A N 1
ATOM 1320 C CA . ASP A 1 167 ? 7.239 -13.868 2.554 1.00 62.34 167 ASP A CA 1
ATOM 1321 C C . ASP A 1 167 ? 7.370 -13.783 1.036 1.00 62.34 167 ASP A C 1
ATOM 1323 O O . ASP A 1 167 ? 7.437 -14.828 0.391 1.00 62.34 167 ASP A O 1
ATOM 1327 N N . ILE A 1 168 ? 7.445 -12.579 0.448 1.00 58.19 168 ILE A N 1
ATOM 1328 C CA . ILE A 1 168 ? 7.695 -12.484 -0.999 1.00 58.19 168 ILE A CA 1
ATOM 1329 C C . ILE A 1 168 ? 9.056 -13.080 -1.311 1.00 58.19 168 ILE A C 1
ATOM 1331 O O . ILE A 1 168 ? 9.173 -13.730 -2.337 1.00 58.19 168 ILE A O 1
ATOM 1335 N N . ILE A 1 169 ? 10.063 -12.904 -0.447 1.00 53.72 169 ILE A N 1
ATOM 1336 C CA . ILE A 1 169 ? 11.360 -13.560 -0.627 1.00 53.72 169 ILE A CA 1
ATOM 1337 C C . ILE A 1 169 ? 11.174 -15.088 -0.559 1.00 53.72 169 ILE A C 1
ATOM 1339 O O . ILE A 1 169 ? 11.524 -15.797 -1.493 1.00 53.72 169 ILE A O 1
ATOM 1343 N N . MET A 1 170 ? 10.552 -15.629 0.483 1.00 53.91 170 MET A N 1
ATOM 1344 C CA . MET A 1 170 ? 10.425 -17.076 0.671 1.00 53.91 170 MET A CA 1
ATOM 1345 C C . MET A 1 170 ? 9.595 -17.764 -0.424 1.00 53.91 170 MET A C 1
ATOM 1347 O O . MET A 1 170 ? 10.035 -18.770 -0.982 1.00 53.91 170 MET A O 1
ATOM 1351 N N . ASP A 1 171 ? 8.431 -17.216 -0.788 1.00 57.25 171 ASP A N 1
ATOM 1352 C CA . ASP A 1 171 ? 7.568 -17.767 -1.848 1.00 57.25 171 ASP A CA 1
ATOM 1353 C C . ASP A 1 171 ? 8.314 -17.851 -3.185 1.00 57.25 171 ASP A C 1
ATOM 1355 O O . ASP A 1 171 ? 8.018 -18.682 -4.045 1.00 57.25 171 ASP A O 1
ATOM 1359 N N . HIS A 1 172 ? 9.317 -17.004 -3.348 1.00 52.78 172 HIS A N 1
ATOM 1360 C CA . HIS A 1 172 ? 10.174 -16.977 -4.505 1.00 52.78 172 HIS A CA 1
ATOM 1361 C C . HIS A 1 172 ? 11.274 -18.029 -4.491 1.00 52.78 172 HIS A C 1
ATOM 1363 O O . HIS A 1 172 ? 11.503 -18.677 -5.509 1.00 52.78 172 HIS A O 1
ATOM 1369 N N . MET A 1 173 ? 11.891 -18.238 -3.323 1.00 46.59 173 MET A N 1
ATOM 1370 C CA . MET A 1 173 ? 12.839 -19.329 -3.023 1.00 46.59 173 MET A CA 1
ATOM 1371 C C . MET A 1 173 ? 12.211 -20.671 -3.329 1.00 46.59 173 MET A C 1
ATOM 1373 O O . MET A 1 173 ? 12.892 -21.580 -3.797 1.00 46.59 173 MET A O 1
ATOM 1377 N N . LEU A 1 174 ? 10.902 -20.752 -3.128 1.00 53.84 174 LEU A N 1
ATOM 1378 C CA . LEU A 1 174 ? 10.123 -21.962 -3.282 1.00 53.84 174 LEU A CA 1
ATOM 1379 C C . LEU A 1 174 ? 9.341 -22.043 -4.606 1.00 53.84 174 LEU A C 1
ATOM 1381 O O . LEU A 1 174 ? 8.644 -23.029 -4.816 1.00 53.84 174 LEU A O 1
ATOM 1385 N N . ASN A 1 175 ? 9.436 -21.054 -5.508 1.00 56.69 175 ASN A N 1
ATOM 1386 C CA . ASN A 1 175 ? 8.672 -21.005 -6.770 1.00 56.69 175 ASN A CA 1
ATOM 1387 C C . ASN A 1 175 ? 7.135 -21.132 -6.608 1.00 56.69 175 ASN A C 1
ATOM 1389 O O . ASN A 1 175 ? 6.445 -21.646 -7.486 1.00 56.69 175 ASN A O 1
ATOM 1393 N N . ILE A 1 176 ? 6.574 -20.618 -5.511 1.00 58.38 176 ILE A N 1
ATOM 1394 C CA . ILE A 1 176 ? 5.142 -20.725 -5.173 1.00 58.38 176 ILE A CA 1
ATOM 1395 C C . ILE A 1 176 ? 4.290 -19.673 -5.922 1.00 58.38 176 ILE A C 1
ATOM 1397 O O . ILE A 1 176 ? 3.100 -19.883 -6.133 1.00 58.38 176 ILE A O 1
ATOM 1401 N N . ASN A 1 177 ? 4.888 -18.554 -6.367 1.00 64.81 177 ASN A N 1
ATOM 1402 C CA . ASN A 1 177 ? 4.246 -17.445 -7.111 1.00 64.81 177 ASN A CA 1
ATOM 1403 C C . ASN A 1 177 ? 2.855 -17.027 -6.582 1.00 64.81 177 ASN A C 1
ATOM 1405 O O . ASN A 1 177 ? 1.932 -16.757 -7.356 1.00 64.81 177 ASN A O 1
ATOM 1409 N N . ARG A 1 178 ? 2.708 -16.957 -5.257 1.00 67.88 178 ARG A N 1
ATOM 1410 C CA . ARG A 1 178 ? 1.451 -16.602 -4.596 1.00 67.88 178 ARG A CA 1
ATOM 1411 C C . ARG A 1 178 ? 0.976 -15.187 -4.996 1.00 67.88 178 ARG A C 1
ATOM 1413 O O . ARG A 1 178 ? 1.810 -14.298 -5.218 1.00 67.88 178 ARG A O 1
ATOM 1420 N N . PRO A 1 179 ? -0.345 -14.939 -5.093 1.00 70.56 179 PRO A N 1
ATOM 1421 C CA . PRO A 1 179 ? -0.885 -13.587 -5.211 1.00 70.56 179 PRO A CA 1
ATOM 1422 C C . PRO A 1 179 ? -0.434 -12.690 -4.049 1.00 70.56 179 PRO A C 1
ATOM 1424 O O . PRO A 1 179 ? -0.404 -13.122 -2.898 1.00 70.56 179 PRO A O 1
ATOM 1427 N N . LEU A 1 180 ? -0.118 -11.422 -4.338 1.00 66.19 180 LEU A N 1
ATOM 1428 C CA . LEU A 1 180 ? 0.310 -10.451 -3.318 1.00 66.19 180 LEU A CA 1
ATOM 1429 C C . LEU A 1 180 ? -0.718 -10.327 -2.186 1.00 66.19 180 LEU A C 1
ATOM 1431 O O . LEU A 1 180 ? -0.360 -10.225 -1.016 1.00 66.19 180 LEU A O 1
ATOM 1435 N N . ASP A 1 181 ? -1.998 -10.386 -2.539 1.00 70.81 181 ASP A N 1
ATOM 1436 C CA . ASP A 1 181 ? -3.090 -10.253 -1.588 1.00 70.81 181 ASP A CA 1
ATOM 1437 C C . ASP A 1 181 ? -3.083 -11.362 -0.528 1.00 70.81 181 ASP A C 1
ATOM 1439 O O . ASP A 1 181 ? -3.273 -11.070 0.655 1.00 70.81 181 ASP A O 1
ATOM 1443 N N . ASP A 1 182 ? -2.775 -12.599 -0.925 1.00 76.56 182 ASP A N 1
ATOM 1444 C CA . ASP A 1 182 ? -2.669 -13.745 -0.020 1.00 76.56 182 ASP A CA 1
ATOM 1445 C C . ASP A 1 182 ? -1.429 -13.654 0.871 1.00 76.56 182 ASP A C 1
ATOM 1447 O O . ASP A 1 182 ? -1.485 -14.023 2.042 1.00 76.56 182 ASP A O 1
ATOM 1451 N N . ILE A 1 183 ? -0.321 -13.116 0.353 1.00 70.00 183 ILE A N 1
ATOM 1452 C CA . ILE A 1 183 ? 0.888 -12.861 1.149 1.00 70.00 183 ILE A CA 1
ATOM 1453 C C . ILE A 1 183 ? 0.574 -11.882 2.284 1.00 70.00 183 ILE A C 1
ATOM 1455 O O . ILE A 1 183 ? 0.903 -12.145 3.442 1.00 70.00 183 ILE A O 1
ATOM 1459 N N . ILE A 1 184 ? -0.127 -10.787 1.980 1.00 72.75 184 ILE A N 1
ATOM 1460 C CA . ILE A 1 184 ? -0.519 -9.802 2.995 1.00 72.75 184 ILE A CA 1
ATOM 1461 C C . ILE A 1 184 ? -1.531 -10.417 3.977 1.00 72.75 184 ILE A C 1
ATOM 1463 O O . ILE A 1 184 ? -1.396 -10.227 5.185 1.00 72.75 184 ILE A O 1
ATOM 1467 N N . ASN A 1 185 ? -2.511 -11.195 3.499 1.00 79.81 185 ASN A N 1
ATOM 1468 C CA . ASN A 1 185 ? -3.482 -11.881 4.366 1.00 79.81 185 ASN A CA 1
ATOM 1469 C C . ASN A 1 185 ? -2.781 -12.818 5.363 1.00 79.81 185 ASN A C 1
ATOM 1471 O O . ASN A 1 185 ? -3.063 -12.781 6.562 1.00 79.81 185 ASN A O 1
ATOM 1475 N N . ASN A 1 186 ? -1.817 -13.606 4.885 1.00 83.56 186 ASN A N 1
ATOM 1476 C CA . ASN A 1 186 ? -1.047 -14.524 5.719 1.00 83.56 186 ASN A CA 1
ATOM 1477 C C . ASN A 1 186 ? -0.160 -13.780 6.726 1.00 83.56 186 ASN A C 1
ATOM 1479 O O . ASN A 1 186 ? -0.067 -14.198 7.882 1.00 83.56 186 ASN A O 1
ATOM 1483 N N . ALA A 1 187 ? 0.462 -12.668 6.319 1.00 79.69 187 ALA A N 1
ATOM 1484 C CA . ALA A 1 187 ? 1.260 -11.833 7.212 1.00 79.69 187 ALA A CA 1
ATOM 1485 C C . ALA A 1 187 ? 0.413 -11.246 8.354 1.00 79.69 187 ALA A C 1
ATOM 1487 O O . ALA A 1 187 ? 0.807 -11.370 9.515 1.00 79.69 187 ALA A O 1
ATOM 1488 N N . ILE A 1 188 ? -0.772 -10.700 8.048 1.00 79.50 188 ILE A N 1
ATOM 1489 C CA . ILE A 1 188 ? -1.727 -10.199 9.053 1.00 79.50 188 ILE A CA 1
ATOM 1490 C C . ILE A 1 188 ? -2.095 -11.316 10.034 1.00 79.50 188 ILE A C 1
ATOM 1492 O O . ILE A 1 188 ? -1.928 -11.155 11.246 1.00 79.50 188 ILE A O 1
ATOM 1496 N N . ALA A 1 189 ? -2.535 -12.466 9.513 1.00 85.88 189 ALA A N 1
ATOM 1497 C CA . ALA A 1 189 ? -2.969 -13.590 10.335 1.00 85.88 189 ALA A CA 1
ATOM 1498 C C . ALA A 1 189 ? -1.857 -14.087 11.271 1.00 85.88 189 ALA A C 1
ATOM 1500 O O . ALA A 1 189 ? -2.104 -14.308 12.457 1.00 85.88 189 ALA A O 1
ATOM 1501 N N . ARG A 1 190 ? -0.620 -14.230 10.774 1.00 86.50 190 ARG A N 1
ATOM 1502 C CA . ARG A 1 190 ? 0.514 -14.672 11.600 1.00 86.50 190 ARG A CA 1
ATOM 1503 C C . ARG A 1 190 ? 0.915 -13.633 12.636 1.00 86.50 190 ARG A C 1
ATOM 1505 O O . ARG A 1 190 ? 1.122 -13.996 13.790 1.00 86.50 190 ARG A O 1
ATOM 1512 N N . MET A 1 191 ? 1.018 -12.360 12.257 1.00 81.19 191 MET A N 1
ATOM 1513 C CA . MET A 1 191 ? 1.429 -11.312 13.194 1.00 81.19 191 MET A CA 1
ATOM 1514 C C . MET A 1 191 ? 0.431 -11.151 14.335 1.00 81.19 191 MET A C 1
ATOM 1516 O O . MET A 1 191 ? 0.838 -11.022 15.481 1.00 81.19 191 MET A O 1
ATOM 1520 N N . MET A 1 192 ? -0.869 -11.240 14.064 1.00 82.00 192 MET A N 1
ATOM 1521 C CA . MET A 1 192 ? -1.880 -11.150 15.123 1.00 82.00 192 MET A CA 1
ATOM 1522 C C . MET A 1 192 ? -1.936 -12.390 16.027 1.00 82.00 192 MET A C 1
ATOM 1524 O O . MET A 1 192 ? -2.463 -12.306 17.134 1.00 82.00 192 MET A O 1
ATOM 1528 N N . LYS A 1 193 ? -1.394 -13.536 15.593 1.00 86.62 193 LYS A N 1
ATOM 1529 C CA . LYS A 1 193 ? -1.397 -14.795 16.363 1.00 86.62 193 LYS A CA 1
ATOM 1530 C C . LYS A 1 193 ? -0.085 -15.043 17.127 1.00 86.62 193 LYS A C 1
ATOM 1532 O O . LYS A 1 193 ? -0.079 -15.821 18.084 1.00 86.62 193 LYS A O 1
ATOM 1537 N N . HIS A 1 194 ? 1.012 -14.375 16.761 1.00 85.06 194 HIS A N 1
ATOM 1538 C CA . HIS A 1 194 ? 2.357 -14.669 17.272 1.00 85.06 194 HIS A CA 1
ATOM 1539 C C . HIS A 1 194 ? 3.175 -13.415 17.629 1.00 85.06 194 HIS A C 1
ATOM 1541 O O . HIS A 1 194 ? 2.860 -12.298 17.231 1.00 85.06 194 HIS A O 1
ATOM 1547 N N . GLY A 1 195 ? 4.269 -13.611 18.373 1.00 82.69 195 GLY A N 1
ATOM 1548 C CA . GLY A 1 195 ? 5.222 -12.548 18.709 1.00 82.69 195 GLY A CA 1
ATOM 1549 C C . GLY A 1 195 ? 4.615 -11.403 19.527 1.00 82.69 195 GLY A C 1
ATOM 1550 O O . GLY A 1 195 ? 3.626 -11.577 20.238 1.00 82.69 195 GLY A O 1
ATOM 1551 N N . GLU A 1 196 ? 5.216 -10.218 19.420 1.00 76.88 196 GLU A N 1
ATOM 1552 C CA . GLU A 1 196 ? 4.786 -9.019 20.154 1.00 76.88 196 GLU A CA 1
ATOM 1553 C C . GLU A 1 196 ? 3.398 -8.503 19.732 1.00 76.88 196 GLU A C 1
ATOM 1555 O O . GLU A 1 196 ? 2.679 -7.920 20.542 1.00 76.88 196 GLU A O 1
ATOM 1560 N N . PHE A 1 197 ? 2.969 -8.788 18.497 1.00 80.56 197 PHE A N 1
ATOM 1561 C CA . PHE A 1 197 ? 1.667 -8.361 17.971 1.00 80.56 197 PHE A CA 1
ATOM 1562 C C . PHE A 1 197 ? 0.528 -9.330 18.289 1.00 80.56 197 PHE A C 1
ATOM 1564 O O . PHE A 1 197 ? -0.635 -8.993 18.062 1.00 80.56 197 PHE A O 1
ATOM 1571 N N . LYS A 1 198 ? 0.822 -10.468 18.933 1.00 85.38 198 LYS A N 1
ATOM 1572 C CA . LYS A 1 198 ? -0.204 -11.296 19.576 1.00 85.38 198 LYS A CA 1
ATOM 1573 C C . LYS A 1 198 ? -1.051 -10.472 20.547 1.00 85.38 198 LYS A C 1
ATOM 1575 O O . LYS A 1 198 ? -2.264 -10.643 20.593 1.00 85.38 198 LYS A O 1
ATOM 1580 N N . LYS A 1 199 ? -0.430 -9.543 21.282 1.00 81.81 199 LYS A N 1
ATOM 1581 C CA . LYS A 1 199 ? -1.132 -8.637 22.203 1.00 81.81 199 LYS A CA 1
ATOM 1582 C C . LYS A 1 199 ? -2.122 -7.730 21.469 1.00 81.81 199 LYS A C 1
ATOM 1584 O O . LYS A 1 199 ? -3.232 -7.525 21.944 1.00 81.81 199 LYS A O 1
ATOM 1589 N N . PHE A 1 200 ? -1.744 -7.234 20.291 1.00 77.88 200 PHE A N 1
ATOM 1590 C CA . PHE A 1 200 ? -2.646 -6.452 19.446 1.00 77.88 200 PHE A CA 1
ATOM 1591 C C . PHE A 1 200 ? -3.835 -7.295 18.969 1.00 77.88 200 PHE A C 1
ATOM 1593 O O . PHE A 1 200 ? -4.979 -6.870 19.104 1.00 77.88 200 PHE A O 1
ATOM 1600 N N . GLY A 1 201 ? -3.582 -8.525 18.508 1.00 81.06 201 GLY A N 1
ATOM 1601 C CA . GLY A 1 201 ? -4.643 -9.474 18.159 1.00 81.06 201 GLY A CA 1
ATOM 1602 C C . GLY A 1 201 ? -5.576 -9.789 19.335 1.00 81.06 201 GLY A C 1
ATOM 1603 O O . GLY A 1 201 ? -6.789 -9.830 19.161 1.00 81.06 201 GLY A O 1
ATOM 1604 N N . GLN A 1 202 ? -5.037 -9.936 20.548 1.00 87.25 202 GLN A N 1
ATOM 1605 C CA . GLN A 1 202 ? -5.830 -10.124 21.768 1.00 87.25 202 GLN A CA 1
ATOM 1606 C C . GLN A 1 202 ? -6.721 -8.914 22.069 1.00 87.25 202 GLN A C 1
ATOM 1608 O O . GLN A 1 202 ? -7.890 -9.098 22.394 1.00 87.25 202 GLN A O 1
ATOM 1613 N N . LYS A 1 203 ? -6.212 -7.686 21.904 1.00 84.12 203 LYS A N 1
ATOM 1614 C CA . LYS A 1 203 ? -7.012 -6.467 22.095 1.00 84.12 203 LYS A CA 1
ATOM 1615 C C . LYS A 1 203 ? -8.135 -6.313 21.082 1.00 84.12 203 LYS A C 1
ATOM 1617 O O . LYS A 1 203 ? -9.229 -5.902 21.450 1.00 84.12 203 LYS A O 1
ATOM 1622 N N . LEU A 1 204 ? -7.896 -6.686 19.830 1.00 85.31 204 LEU A N 1
ATOM 1623 C CA . LEU A 1 204 ? -8.961 -6.757 18.831 1.00 85.31 204 LEU A CA 1
ATOM 1624 C C . LEU A 1 204 ? -10.000 -7.825 19.208 1.00 85.31 204 LEU A C 1
ATOM 1626 O O . LEU A 1 204 ? -11.199 -7.563 19.152 1.00 85.31 204 LEU A O 1
ATOM 1630 N N . ALA A 1 205 ? -9.567 -8.987 19.702 1.00 90.25 205 ALA A N 1
ATOM 1631 C CA . ALA A 1 205 ? -10.479 -10.043 20.138 1.00 90.25 205 ALA A CA 1
ATOM 1632 C C . ALA A 1 205 ? -11.348 -9.635 21.350 1.00 90.25 205 ALA A C 1
ATOM 1634 O O . ALA A 1 205 ? -12.516 -10.033 21.425 1.00 90.25 205 ALA A O 1
ATOM 1635 N N . GLU A 1 206 ? -10.832 -8.794 22.261 1.00 90.88 206 GLU A N 1
ATOM 1636 C CA . GLU A 1 206 ? -11.612 -8.203 23.366 1.00 90.88 206 GLU A CA 1
ATOM 1637 C C . GLU A 1 206 ? -12.814 -7.387 22.869 1.00 90.88 206 GLU A C 1
ATOM 1639 O O . GLU A 1 206 ? -13.817 -7.307 23.574 1.00 90.88 206 GLU A O 1
ATOM 1644 N N . ILE A 1 207 ? -12.738 -6.815 21.662 1.00 89.56 207 ILE A N 1
ATOM 1645 C CA . ILE A 1 207 ? -13.857 -6.129 20.999 1.00 89.56 207 ILE A CA 1
ATOM 1646 C C . ILE A 1 207 ? -14.517 -6.970 19.904 1.00 89.56 207 ILE A C 1
ATOM 1648 O O . ILE A 1 207 ? -15.278 -6.438 19.111 1.00 89.56 207 ILE A O 1
ATOM 1652 N N . GLY A 1 208 ? -14.258 -8.279 19.852 1.00 90.19 208 GLY A N 1
ATOM 1653 C CA . GLY A 1 208 ? -14.910 -9.188 18.901 1.00 90.19 208 GLY A CA 1
ATOM 1654 C C . GLY A 1 208 ? -14.371 -9.102 17.474 1.00 90.19 208 GLY A C 1
ATOM 1655 O O . GLY A 1 208 ? -15.037 -9.559 16.553 1.00 90.19 208 GLY A O 1
ATOM 1656 N N . ILE A 1 209 ? -13.180 -8.529 17.281 1.00 86.62 209 ILE A N 1
ATOM 1657 C CA . ILE A 1 209 ? -12.499 -8.472 15.986 1.00 86.62 209 ILE A CA 1
ATOM 1658 C C . ILE A 1 209 ? -11.425 -9.560 15.934 1.00 86.62 209 ILE A C 1
ATOM 1660 O O . ILE A 1 209 ? -10.454 -9.553 16.693 1.00 86.62 209 ILE A O 1
ATOM 1664 N N . THR A 1 210 ? -11.585 -10.487 14.999 1.00 89.00 210 THR A N 1
ATOM 1665 C CA . THR A 1 210 ? -10.619 -11.547 14.699 1.00 89.00 210 THR A CA 1
ATOM 1666 C C . THR A 1 210 ? -9.638 -11.120 13.595 1.00 89.00 210 THR A C 1
ATOM 1668 O O . THR A 1 210 ? -9.891 -10.156 12.865 1.00 89.00 210 THR A O 1
ATOM 1671 N N . PRO A 1 211 ? -8.507 -11.825 13.403 1.00 82.56 211 PRO A N 1
ATOM 1672 C CA . PRO A 1 211 ? -7.642 -11.595 12.243 1.00 82.56 211 PRO A CA 1
ATOM 1673 C C . PRO A 1 211 ? -8.374 -11.756 10.902 1.00 82.56 211 PRO A C 1
ATOM 1675 O O . PRO A 1 211 ? -8.086 -11.045 9.937 1.00 82.56 211 PRO A O 1
ATOM 1678 N N . GLU A 1 212 ? -9.335 -12.673 10.843 1.00 87.25 212 GLU A N 1
ATOM 1679 C CA . GLU A 1 212 ? -10.187 -12.910 9.685 1.00 87.25 212 GLU A CA 1
ATOM 1680 C C . GLU A 1 212 ? -11.103 -11.699 9.410 1.00 87.25 212 GLU A C 1
ATOM 1682 O O . GLU A 1 212 ? -11.226 -11.278 8.254 1.00 87.25 212 GLU A O 1
ATOM 1687 N N . ASP A 1 213 ? -11.634 -11.053 10.455 1.00 83.81 213 ASP A N 1
ATOM 1688 C CA . ASP A 1 213 ? -12.389 -9.797 10.334 1.00 83.81 213 ASP A CA 1
ATOM 1689 C C . ASP A 1 213 ? -11.515 -8.652 9.819 1.00 83.81 213 ASP A C 1
ATOM 1691 O O . ASP A 1 213 ? -11.942 -7.898 8.948 1.00 83.81 213 ASP A O 1
ATOM 1695 N N . VAL A 1 214 ? -10.268 -8.539 10.285 1.00 82.25 214 VAL A N 1
ATOM 1696 C CA . VAL A 1 214 ? -9.319 -7.518 9.800 1.00 82.25 214 VAL A CA 1
ATOM 1697 C C . VAL A 1 214 ? -9.050 -7.687 8.303 1.00 82.25 214 VAL A C 1
ATOM 1699 O O . VAL A 1 214 ? -9.028 -6.706 7.552 1.00 82.25 214 VAL A O 1
ATOM 1702 N N . ILE A 1 215 ? -8.882 -8.928 7.840 1.00 77.69 215 ILE A N 1
ATOM 1703 C CA . ILE A 1 215 ? -8.718 -9.233 6.412 1.00 77.69 215 ILE A CA 1
ATOM 1704 C C . ILE A 1 215 ? -9.987 -8.858 5.635 1.00 77.69 215 ILE A C 1
ATOM 1706 O O . ILE A 1 215 ? -9.892 -8.257 4.560 1.00 77.69 215 ILE A O 1
ATOM 1710 N N . ALA A 1 216 ? -11.171 -9.172 6.165 1.00 81.81 216 ALA A N 1
ATOM 1711 C CA . ALA A 1 216 ? -12.442 -8.819 5.539 1.00 81.81 216 ALA A CA 1
ATOM 1712 C C . ALA A 1 216 ? -12.642 -7.294 5.456 1.00 81.81 216 ALA A C 1
ATOM 1714 O O . ALA A 1 216 ? -12.988 -6.788 4.385 1.00 81.81 21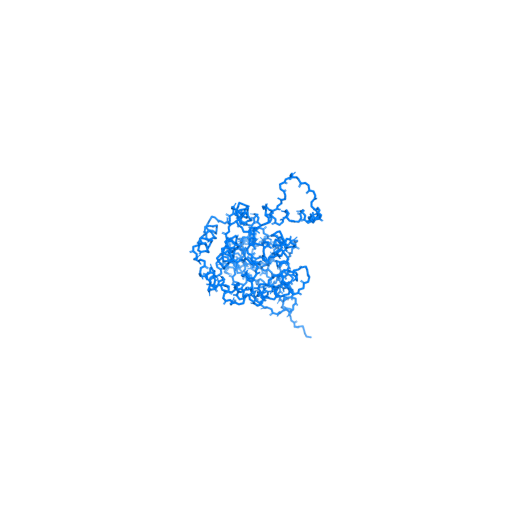6 ALA A O 1
ATOM 1715 N N . ILE A 1 217 ? -12.342 -6.563 6.535 1.00 81.88 217 ILE A N 1
ATOM 1716 C CA . ILE A 1 217 ? -12.344 -5.094 6.597 1.00 81.88 217 ILE A CA 1
ATOM 1717 C C . ILE A 1 217 ? -11.426 -4.529 5.515 1.00 81.88 217 ILE A C 1
ATOM 1719 O O . ILE A 1 217 ? -11.882 -3.739 4.689 1.00 81.88 217 ILE A O 1
ATOM 1723 N N . ARG A 1 218 ? -10.166 -4.983 5.440 1.00 82.38 218 ARG A N 1
ATOM 1724 C CA . ARG A 1 218 ? -9.226 -4.541 4.396 1.00 82.38 218 ARG A CA 1
ATOM 1725 C C . ARG A 1 218 ? -9.801 -4.755 2.996 1.00 82.38 218 ARG A C 1
ATOM 1727 O O . ARG A 1 218 ? -9.751 -3.844 2.177 1.00 82.38 218 ARG A O 1
ATOM 1734 N N . LYS A 1 219 ? -10.362 -5.934 2.709 1.00 79.38 219 LYS A N 1
ATOM 1735 C CA . LYS A 1 219 ? -10.955 -6.235 1.393 1.00 79.38 219 LYS A CA 1
ATOM 1736 C C . LYS A 1 219 ? -12.161 -5.351 1.071 1.00 79.38 219 LYS A C 1
ATOM 1738 O O . LYS A 1 219 ? -12.396 -5.056 -0.098 1.00 79.38 219 LYS A O 1
ATOM 1743 N N . ARG A 1 220 ? -12.961 -4.957 2.067 1.00 83.56 220 ARG A N 1
ATOM 1744 C CA . ARG A 1 220 ? -14.060 -3.994 1.879 1.00 83.56 220 ARG A CA 1
ATOM 1745 C C . ARG A 1 220 ? -13.520 -2.597 1.578 1.00 83.56 220 ARG A C 1
ATOM 1747 O O . ARG A 1 220 ? -13.937 -2.009 0.591 1.00 83.56 220 ARG A O 1
ATOM 1754 N N . LEU A 1 221 ? -12.529 -2.132 2.339 1.00 83.19 221 LEU A N 1
ATOM 1755 C CA . LEU A 1 221 ? -11.891 -0.830 2.121 1.00 83.19 221 LEU A CA 1
ATOM 1756 C C . LEU A 1 221 ? -11.235 -0.719 0.740 1.00 83.19 221 LEU A C 1
ATOM 1758 O O . LEU A 1 221 ? -11.435 0.279 0.061 1.00 83.19 221 LEU A O 1
ATOM 1762 N N . VAL A 1 222 ? -10.505 -1.746 0.292 1.00 79.56 222 VAL A N 1
ATOM 1763 C CA . VAL A 1 222 ? -9.895 -1.751 -1.052 1.00 79.56 222 VAL A CA 1
ATOM 1764 C C . VAL A 1 222 ? -10.966 -1.710 -2.140 1.00 79.56 222 VAL A C 1
ATOM 1766 O O . VAL A 1 222 ? -10.845 -0.930 -3.075 1.00 79.56 222 VAL A O 1
ATOM 1769 N N . ARG A 1 223 ? -12.037 -2.504 -2.013 1.00 84.31 223 ARG A N 1
ATOM 1770 C CA . ARG A 1 223 ? -13.141 -2.483 -2.987 1.00 84.31 223 ARG A CA 1
ATOM 1771 C C . ARG A 1 223 ? -13.829 -1.124 -3.066 1.00 84.31 223 ARG A C 1
ATOM 1773 O O . ARG A 1 223 ? -14.242 -0.739 -4.152 1.00 84.31 223 ARG A O 1
ATOM 1780 N N . GLU A 1 224 ? -13.948 -0.430 -1.941 1.00 88.44 224 GLU A N 1
ATOM 1781 C CA . GLU A 1 224 ? -14.605 0.873 -1.888 1.00 88.44 224 GLU A CA 1
ATOM 1782 C C . GLU A 1 224 ? -13.708 2.002 -2.411 1.00 88.44 224 GLU A C 1
ATOM 1784 O O . GLU A 1 224 ? -14.135 2.802 -3.238 1.00 88.44 224 GLU A O 1
ATOM 1789 N N . PHE A 1 225 ? -12.469 2.075 -1.924 1.00 85.31 225 PHE A N 1
ATOM 1790 C CA . PHE A 1 225 ? -11.625 3.263 -2.073 1.00 85.31 225 PHE A CA 1
ATOM 1791 C C . PHE A 1 225 ? -10.485 3.097 -3.082 1.00 85.31 225 PHE A C 1
ATOM 1793 O O . PHE A 1 225 ? -9.904 4.091 -3.514 1.00 85.31 225 PHE A O 1
ATOM 1800 N N . ASP A 1 226 ? -10.148 1.866 -3.474 1.00 82.81 226 ASP A N 1
ATOM 1801 C CA . ASP A 1 226 ? -9.096 1.591 -4.458 1.00 82.81 226 ASP A CA 1
ATOM 1802 C C . ASP A 1 226 ? -9.408 0.371 -5.358 1.00 82.81 226 ASP A C 1
ATOM 1804 O O . ASP A 1 226 ? -8.579 -0.535 -5.492 1.00 82.81 226 ASP A O 1
ATOM 1808 N N . PRO A 1 227 ? -10.596 0.302 -5.999 1.00 83.88 227 PRO A N 1
ATOM 1809 C CA . PRO A 1 227 ? -11.039 -0.890 -6.734 1.00 83.88 227 PRO A CA 1
ATOM 1810 C C . PRO A 1 227 ? -10.113 -1.280 -7.896 1.00 83.88 227 PRO A C 1
ATOM 1812 O O . PRO A 1 227 ? -10.018 -2.455 -8.249 1.00 83.88 227 PRO A O 1
ATOM 1815 N N . ASN A 1 228 ? -9.404 -0.303 -8.467 1.00 83.81 228 ASN A N 1
ATOM 1816 C CA . ASN A 1 228 ? -8.473 -0.498 -9.580 1.00 83.81 228 ASN A CA 1
ATOM 1817 C C . ASN A 1 228 ? -7.005 -0.568 -9.136 1.00 83.81 228 ASN A C 1
ATOM 1819 O O . ASN A 1 228 ? -6.126 -0.666 -9.989 1.00 83.81 228 ASN A O 1
ATOM 1823 N N . ASN A 1 229 ? -6.731 -0.557 -7.828 1.00 77.06 229 ASN A N 1
ATOM 1824 C CA . ASN A 1 229 ? -5.382 -0.527 -7.262 1.00 77.06 229 ASN A CA 1
ATOM 1825 C C . ASN A 1 229 ? -4.531 0.683 -7.706 1.00 77.06 229 ASN A C 1
ATOM 1827 O O . ASN A 1 229 ? -3.305 0.596 -7.787 1.00 77.06 229 ASN A O 1
ATOM 1831 N N . GLU A 1 230 ? -5.160 1.816 -8.004 1.00 83.00 230 GLU A N 1
ATOM 1832 C CA . GLU A 1 230 ? -4.454 3.028 -8.408 1.00 83.00 230 GLU A CA 1
ATOM 1833 C C . GLU A 1 230 ? -3.604 3.569 -7.252 1.00 83.00 230 GLU A C 1
ATOM 1835 O O . GLU A 1 230 ? -2.428 3.881 -7.453 1.00 83.00 230 GLU A O 1
ATOM 1840 N N . VAL A 1 231 ? -4.148 3.608 -6.028 1.00 80.25 231 VAL A N 1
ATOM 1841 C CA . VAL A 1 231 ? -3.395 4.057 -4.844 1.00 80.25 231 VAL A CA 1
ATOM 1842 C C . VAL A 1 231 ? -2.258 3.096 -4.538 1.00 80.25 231 VAL A C 1
ATOM 1844 O O . VAL A 1 231 ? -1.124 3.538 -4.331 1.00 80.25 231 VAL A O 1
ATOM 1847 N N . ARG A 1 232 ? -2.517 1.786 -4.566 1.00 77.75 232 ARG A N 1
ATOM 1848 C CA . ARG A 1 232 ? -1.450 0.781 -4.478 1.00 77.75 232 ARG A CA 1
ATOM 1849 C C . ARG A 1 232 ? -0.318 1.091 -5.452 1.00 77.75 232 ARG A C 1
ATOM 1851 O O . ARG A 1 232 ? 0.846 1.114 -5.053 1.00 77.75 232 ARG A O 1
ATOM 1858 N N . ASP A 1 233 ? -0.644 1.270 -6.726 1.00 76.94 233 ASP A N 1
ATOM 1859 C CA . ASP A 1 233 ? 0.354 1.390 -7.781 1.00 76.94 233 ASP A CA 1
ATOM 1860 C C . ASP A 1 233 ? 1.154 2.699 -7.645 1.00 76.94 233 ASP A C 1
ATOM 1862 O O . ASP A 1 233 ? 2.364 2.709 -7.885 1.00 76.94 233 ASP A O 1
ATOM 1866 N N . ILE A 1 234 ? 0.516 3.780 -7.177 1.00 80.56 234 ILE A N 1
ATOM 1867 C CA . ILE A 1 234 ? 1.181 5.035 -6.787 1.00 80.56 234 ILE A CA 1
ATOM 1868 C C . ILE A 1 234 ? 2.227 4.776 -5.700 1.00 80.56 234 ILE A C 1
ATOM 1870 O O . ILE A 1 234 ? 3.381 5.189 -5.834 1.00 80.56 234 ILE A O 1
ATOM 1874 N N . LEU A 1 235 ? 1.852 4.060 -4.640 1.00 76.38 235 LEU A N 1
ATOM 1875 C CA . LEU A 1 235 ? 2.757 3.750 -3.536 1.00 76.38 235 LEU A CA 1
ATOM 1876 C C . LEU A 1 235 ? 3.905 2.829 -3.993 1.00 76.38 235 LEU A C 1
ATOM 1878 O O . LEU A 1 235 ? 5.051 3.030 -3.591 1.00 76.38 235 LEU A O 1
ATOM 1882 N N . ILE A 1 236 ? 3.648 1.879 -4.901 1.00 74.19 236 ILE A N 1
ATOM 1883 C CA . ILE A 1 236 ? 4.694 1.045 -5.519 1.00 74.19 236 ILE A CA 1
ATOM 1884 C C . ILE A 1 236 ? 5.696 1.915 -6.288 1.00 74.19 236 ILE A C 1
ATOM 1886 O O . ILE A 1 236 ? 6.906 1.784 -6.086 1.00 74.19 236 ILE A O 1
ATOM 1890 N N . ARG A 1 237 ? 5.217 2.828 -7.139 1.00 78.25 237 ARG A N 1
ATOM 1891 C CA . ARG A 1 237 ? 6.078 3.726 -7.927 1.00 78.25 237 ARG A CA 1
ATOM 1892 C C . ARG A 1 237 ? 6.841 4.721 -7.061 1.00 78.25 237 ARG A C 1
ATOM 1894 O O . ARG A 1 237 ? 7.990 5.036 -7.361 1.00 78.25 237 ARG A O 1
ATOM 1901 N N . ALA A 1 238 ? 6.225 5.241 -6.003 1.00 77.69 238 ALA A N 1
ATOM 1902 C CA . ALA A 1 238 ? 6.888 6.124 -5.046 1.00 77.69 238 ALA A CA 1
ATOM 1903 C C . ALA A 1 238 ? 8.046 5.411 -4.348 1.00 77.69 238 ALA A C 1
ATOM 1905 O O . ALA A 1 238 ? 9.161 5.923 -4.316 1.00 77.69 238 ALA A O 1
ATOM 1906 N N . PHE A 1 239 ? 7.817 4.188 -3.864 1.00 75.88 239 PHE A N 1
ATOM 1907 C CA . PHE A 1 239 ? 8.890 3.367 -3.312 1.00 75.88 239 PHE A CA 1
ATOM 1908 C C . PHE A 1 239 ? 10.005 3.152 -4.342 1.00 75.88 239 PHE A C 1
ATOM 1910 O O . PHE A 1 239 ? 11.176 3.396 -4.051 1.00 75.88 239 PHE A O 1
ATOM 1917 N N . ALA A 1 240 ? 9.646 2.750 -5.561 1.00 76.81 240 ALA A N 1
ATOM 1918 C CA . ALA A 1 240 ? 10.631 2.429 -6.579 1.00 76.81 240 ALA A CA 1
ATOM 1919 C C . ALA A 1 240 ? 11.514 3.631 -6.950 1.00 76.81 240 ALA A C 1
ATOM 1921 O O . ALA A 1 240 ? 12.730 3.496 -6.988 1.00 76.81 240 ALA A O 1
ATOM 1922 N N . ARG A 1 241 ? 10.944 4.833 -7.080 1.00 81.44 241 ARG A N 1
ATOM 1923 C CA . ARG A 1 241 ? 11.713 6.059 -7.361 1.00 81.44 241 ARG A CA 1
ATOM 1924 C C . ARG A 1 241 ? 12.798 6.386 -6.334 1.00 81.44 241 ARG A C 1
ATOM 1926 O O . ARG A 1 241 ? 13.768 7.040 -6.691 1.00 81.44 241 ARG A O 1
ATOM 1933 N N . ASN A 1 242 ? 12.639 5.965 -5.080 1.00 75.62 242 ASN A N 1
ATOM 1934 C CA . ASN A 1 242 ? 13.616 6.258 -4.026 1.00 75.62 242 ASN A CA 1
ATOM 1935 C C . ASN A 1 242 ? 14.652 5.153 -3.837 1.00 75.62 242 ASN A C 1
ATOM 1937 O O . ASN A 1 242 ? 15.736 5.416 -3.323 1.00 75.62 242 ASN A O 1
ATOM 1941 N N . TYR A 1 243 ? 14.304 3.916 -4.186 1.00 73.31 243 TYR A N 1
ATOM 1942 C CA . TYR A 1 243 ? 15.071 2.750 -3.755 1.00 73.31 243 TYR A CA 1
ATOM 1943 C C . TYR A 1 243 ? 15.443 1.808 -4.887 1.00 73.31 243 TYR A C 1
ATOM 1945 O O . TYR A 1 243 ? 16.148 0.839 -4.629 1.00 73.31 243 TYR A O 1
ATOM 1953 N N . VAL A 1 244 ? 14.974 2.036 -6.109 1.00 77.88 244 VAL A N 1
ATOM 1954 C CA . VAL A 1 244 ? 15.167 1.125 -7.233 1.00 77.88 244 VAL A CA 1
ATOM 1955 C C . VAL A 1 244 ? 15.919 1.828 -8.349 1.00 77.88 244 VAL A C 1
ATOM 1957 O O . VAL A 1 244 ? 15.587 2.948 -8.719 1.00 77.88 244 VAL A O 1
ATOM 1960 N N . ASP A 1 245 ? 16.906 1.136 -8.909 1.00 87.38 245 ASP A N 1
ATOM 1961 C CA . ASP A 1 245 ? 17.688 1.633 -10.036 1.00 87.38 245 ASP A CA 1
ATOM 19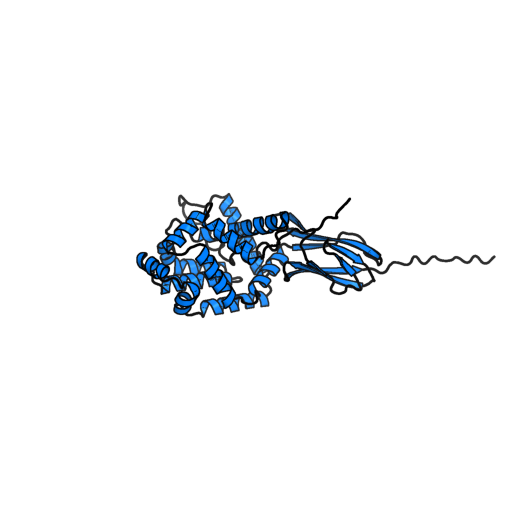62 C C . ASP A 1 245 ? 17.936 0.526 -11.069 1.00 87.38 245 ASP A C 1
ATOM 1964 O O . ASP A 1 245 ? 18.120 -0.645 -10.714 1.00 87.38 245 ASP A O 1
ATOM 1968 N N . ILE A 1 246 ? 17.939 0.884 -12.353 1.00 90.88 246 ILE A N 1
ATOM 1969 C CA . ILE A 1 246 ? 18.292 -0.024 -13.446 1.00 90.88 246 ILE A CA 1
ATOM 1970 C C . ILE A 1 246 ? 19.752 0.218 -13.812 1.00 90.88 246 ILE A C 1
ATOM 1972 O O . ILE A 1 246 ? 20.111 1.222 -14.422 1.00 90.88 246 ILE A O 1
ATOM 1976 N N . ILE A 1 247 ? 20.594 -0.766 -13.516 1.00 91.94 247 ILE A N 1
ATOM 1977 C CA . ILE A 1 247 ? 22.016 -0.719 -13.833 1.00 91.94 247 ILE A CA 1
ATOM 1978 C C . ILE A 1 247 ? 22.262 -1.433 -15.158 1.00 91.94 247 ILE A C 1
ATOM 1980 O O . ILE A 1 247 ? 22.201 -2.665 -15.238 1.00 91.94 247 ILE A O 1
ATOM 1984 N N . VAL A 1 248 ? 22.588 -0.659 -16.190 1.00 91.50 248 VAL A N 1
ATOM 1985 C CA . VAL A 1 248 ? 23.136 -1.171 -17.452 1.00 91.50 248 VAL A CA 1
ATOM 1986 C C . VAL A 1 248 ? 24.649 -1.295 -17.290 1.00 91.50 248 VAL A C 1
ATOM 1988 O O . VAL A 1 248 ? 25.330 -0.305 -17.030 1.00 91.50 248 VAL A O 1
ATOM 1991 N N . HIS A 1 249 ? 25.199 -2.504 -17.431 1.00 87.06 249 HIS A N 1
ATOM 1992 C CA . HIS A 1 249 ? 26.641 -2.709 -17.264 1.00 87.06 249 HIS A CA 1
ATOM 1993 C C . HIS A 1 249 ? 27.466 -1.831 -18.243 1.00 87.06 249 HIS A C 1
ATOM 1995 O O . HIS A 1 249 ? 27.038 -1.601 -19.382 1.00 87.06 249 HIS A O 1
ATOM 2001 N N . PRO A 1 250 ? 28.649 -1.333 -17.826 1.00 82.69 250 PRO A N 1
ATOM 2002 C CA . PRO A 1 250 ? 29.453 -0.381 -18.601 1.00 82.69 250 PRO A CA 1
ATOM 2003 C C . PRO A 1 250 ? 29.982 -0.956 -19.928 1.00 82.69 250 PRO A C 1
ATOM 2005 O O . PRO A 1 250 ? 29.961 -2.163 -20.159 1.00 82.69 250 PRO A O 1
ATOM 2008 N N . GLY A 1 251 ? 30.450 -0.068 -20.813 1.00 80.81 251 GLY A N 1
ATOM 2009 C CA . GLY A 1 251 ? 30.971 -0.385 -22.153 1.00 80.81 251 GLY A CA 1
ATOM 2010 C C . GLY A 1 251 ? 30.138 0.246 -23.273 1.00 80.81 251 GLY A C 1
ATOM 2011 O O . GLY A 1 251 ? 29.034 0.722 -23.023 1.00 80.81 251 GLY A O 1
ATOM 2012 N N . LYS A 1 252 ? 30.627 0.256 -24.512 1.00 84.25 252 LYS A N 1
ATOM 2013 C CA . LYS A 1 252 ? 29.805 0.672 -25.662 1.00 84.25 252 LYS A CA 1
ATOM 2014 C C . LYS A 1 252 ? 28.815 -0.430 -26.033 1.00 84.25 252 LYS A C 1
ATOM 2016 O O . LYS A 1 252 ? 29.110 -1.609 -25.842 1.00 84.25 252 LYS A O 1
ATOM 2021 N N . LEU A 1 253 ? 27.646 -0.051 -26.537 1.00 90.75 253 LEU A N 1
ATOM 2022 C CA . LEU A 1 253 ? 26.661 -0.985 -27.073 1.00 90.75 253 LEU A CA 1
ATOM 2023 C C . LEU A 1 253 ? 26.456 -0.656 -28.553 1.00 90.75 253 LEU A C 1
ATOM 2025 O O . LEU A 1 253 ? 25.973 0.422 -28.875 1.00 90.75 253 LEU A O 1
ATOM 2029 N N . THR A 1 254 ? 26.869 -1.567 -29.428 1.00 94.12 254 THR A N 1
ATOM 2030 C CA . THR A 1 254 ? 26.720 -1.482 -30.889 1.00 94.12 254 THR A CA 1
ATOM 2031 C C . THR A 1 254 ? 25.868 -2.659 -31.377 1.00 94.12 254 THR A C 1
ATOM 2033 O O . THR A 1 254 ? 25.693 -3.621 -30.616 1.00 94.12 254 THR A O 1
ATOM 2036 N N . PRO A 1 255 ? 25.331 -2.627 -32.611 1.00 95.06 255 PRO A N 1
ATOM 2037 C CA . PRO A 1 255 ? 24.600 -3.754 -33.187 1.00 95.06 255 PRO A CA 1
ATOM 2038 C C . PRO A 1 255 ? 25.327 -5.096 -33.013 1.00 95.06 255 PRO A C 1
ATOM 2040 O O . PRO A 1 255 ? 26.553 -5.177 -33.095 1.00 95.06 255 PRO A O 1
ATOM 2043 N N . GLY A 1 256 ? 24.572 -6.150 -32.702 1.00 93.69 256 GLY A N 1
ATOM 2044 C CA . GLY A 1 256 ? 25.087 -7.502 -32.469 1.00 93.69 256 GLY A CA 1
ATOM 2045 C C . GLY A 1 256 ? 25.771 -7.719 -31.113 1.00 93.69 256 GLY A C 1
ATOM 2046 O O . GLY A 1 256 ? 26.173 -8.844 -30.811 1.00 93.69 256 GLY A O 1
ATOM 2047 N N . LYS A 1 257 ? 25.922 -6.683 -30.276 1.00 93.94 257 LYS A N 1
ATOM 2048 C 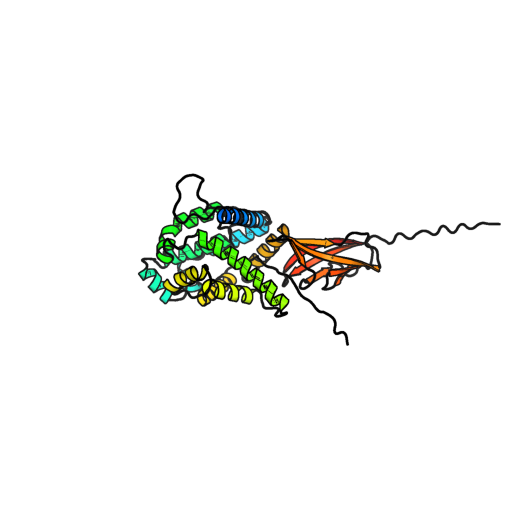CA . LYS A 1 257 ? 26.462 -6.816 -28.914 1.00 93.94 257 LYS A CA 1
ATOM 2049 C C . LYS A 1 257 ? 25.362 -7.034 -27.885 1.00 93.94 257 LYS A C 1
ATOM 2051 O O . LYS A 1 257 ? 24.191 -6.723 -28.087 1.00 93.94 257 LYS A O 1
ATOM 2056 N N . GLU A 1 258 ? 25.776 -7.549 -26.736 1.00 94.38 258 GLU A N 1
ATOM 2057 C CA . GLU A 1 258 ? 24.890 -7.861 -25.625 1.00 94.38 258 GLU A CA 1
ATOM 2058 C C . GLU A 1 258 ? 25.421 -7.261 -24.330 1.00 94.38 258 GLU A C 1
ATOM 2060 O O . GLU A 1 258 ? 26.632 -7.101 -24.148 1.00 94.38 258 GLU A O 1
ATOM 2065 N N . LYS A 1 259 ? 24.512 -6.977 -23.400 1.00 92.56 259 LYS A N 1
ATOM 2066 C CA . LYS A 1 259 ? 24.847 -6.504 -22.059 1.00 92.56 259 LYS A CA 1
ATOM 2067 C C . LYS A 1 259 ? 23.944 -7.098 -21.001 1.00 92.56 259 LYS A C 1
ATOM 2069 O O . LYS A 1 259 ? 22.767 -7.363 -21.228 1.00 92.56 259 LYS A O 1
ATOM 2074 N N . GLN A 1 260 ? 24.502 -7.228 -19.804 1.00 92.06 260 GLN A N 1
ATOM 2075 C CA . GLN A 1 260 ? 23.703 -7.483 -18.621 1.00 92.06 260 GLN A CA 1
ATOM 2076 C C . GLN A 1 260 ? 23.099 -6.170 -18.116 1.00 92.06 260 GLN A C 1
ATOM 2078 O O . GLN A 1 260 ? 23.801 -5.182 -17.889 1.00 92.06 260 GLN A O 1
ATOM 2083 N N . VAL A 1 261 ? 21.793 -6.203 -17.900 1.00 92.62 261 VAL A N 1
ATOM 2084 C CA . VAL A 1 261 ? 21.027 -5.203 -17.169 1.00 92.62 261 VAL A CA 1
ATOM 2085 C C . VAL A 1 261 ? 20.576 -5.844 -15.862 1.00 92.62 261 VAL A C 1
ATOM 2087 O O . VAL A 1 261 ? 20.144 -7.001 -15.835 1.00 92.62 261 VAL A O 1
ATOM 2090 N N . THR A 1 262 ? 20.732 -5.127 -14.755 1.00 87.25 262 THR A N 1
ATOM 2091 C CA . THR A 1 262 ? 20.330 -5.601 -13.426 1.00 87.25 262 THR A CA 1
ATOM 2092 C C . THR A 1 262 ? 19.477 -4.562 -12.731 1.00 87.25 262 THR A C 1
ATOM 2094 O O . THR A 1 262 ? 19.691 -3.367 -12.911 1.00 87.25 262 THR A O 1
ATOM 2097 N N . LEU A 1 263 ? 18.537 -5.018 -11.912 1.00 82.81 263 LEU A N 1
ATOM 2098 C CA . LEU A 1 263 ? 17.730 -4.141 -11.080 1.00 82.81 263 LEU A CA 1
ATOM 2099 C C . LEU A 1 263 ? 18.338 -4.101 -9.671 1.00 82.81 263 LEU A C 1
ATOM 2101 O O . LEU A 1 263 ? 18.481 -5.139 -9.021 1.00 82.81 263 LEU A O 1
ATOM 2105 N N . LYS A 1 264 ? 18.734 -2.919 -9.209 1.00 83.50 264 LYS A N 1
ATOM 2106 C CA . LYS A 1 264 ? 19.242 -2.675 -7.856 1.00 83.50 264 LYS A CA 1
ATOM 2107 C C . LYS A 1 264 ? 18.085 -2.235 -6.961 1.00 83.50 264 LYS A C 1
ATOM 2109 O O . LYS A 1 264 ? 17.271 -1.423 -7.386 1.00 83.50 264 LYS A O 1
ATOM 2114 N N . VAL A 1 265 ? 18.048 -2.729 -5.722 1.00 72.19 265 VAL A N 1
ATOM 2115 C CA . VAL A 1 265 ? 17.149 -2.233 -4.668 1.00 72.19 265 VAL A CA 1
ATOM 2116 C C . VAL A 1 265 ? 17.953 -1.858 -3.430 1.00 72.19 265 VAL A C 1
ATOM 2118 O O . VAL A 1 265 ? 18.720 -2.677 -2.931 1.00 72.19 265 VAL A O 1
ATOM 2121 N N . ASP A 1 266 ? 17.778 -0.638 -2.935 1.00 71.44 266 ASP A N 1
ATOM 2122 C CA . ASP A 1 266 ? 18.515 -0.049 -1.811 1.00 71.44 266 ASP A CA 1
ATOM 2123 C C . ASP A 1 266 ? 17.608 0.157 -0.587 1.00 71.44 266 ASP A C 1
ATOM 2125 O O . ASP A 1 266 ? 17.454 1.254 -0.054 1.00 71.44 266 ASP A O 1
ATOM 2129 N N . PHE A 1 267 ? 16.915 -0.912 -0.183 1.00 58.72 267 PHE A N 1
ATOM 2130 C CA . PHE A 1 267 ? 16.034 -0.902 0.983 1.00 58.72 267 PHE A CA 1
ATOM 2131 C C . PHE A 1 267 ? 15.702 -2.326 1.471 1.00 58.72 267 PHE A C 1
ATOM 2133 O O . PHE A 1 267 ? 15.331 -3.177 0.662 1.00 58.72 267 PHE A O 1
ATOM 2140 N N . PRO A 1 268 ? 15.768 -2.628 2.786 1.00 49.12 268 PRO A N 1
ATOM 2141 C CA . PRO A 1 268 ? 16.435 -1.877 3.863 1.00 49.12 268 PRO A CA 1
ATOM 2142 C C . PRO A 1 268 ? 17.971 -2.037 3.836 1.00 49.12 268 PRO A C 1
ATOM 2144 O O . PRO A 1 268 ? 18.660 -1.646 4.774 1.00 49.12 268 PRO A O 1
ATOM 2147 N N . GLY A 1 269 ? 18.485 -2.671 2.785 1.00 56.59 269 GLY A N 1
ATOM 2148 C CA . GLY A 1 269 ? 19.888 -2.872 2.463 1.00 56.59 269 GLY A CA 1
ATOM 2149 C C . GLY A 1 269 ? 20.014 -3.081 0.955 1.00 56.59 269 GLY A C 1
ATOM 2150 O O . GLY A 1 269 ? 19.019 -2.993 0.234 1.00 56.59 269 GLY A O 1
ATOM 2151 N N . TYR A 1 270 ? 21.224 -3.363 0.491 1.00 69.44 270 TYR A N 1
ATOM 2152 C CA . TYR A 1 270 ? 21.520 -3.468 -0.931 1.00 69.44 270 TYR A CA 1
ATOM 2153 C C . TYR A 1 270 ? 21.197 -4.860 -1.484 1.00 69.44 270 TYR A C 1
ATOM 2155 O O . TYR A 1 270 ? 21.725 -5.866 -1.005 1.00 69.44 270 TYR A O 1
ATOM 2163 N N . TRP A 1 271 ? 20.403 -4.908 -2.552 1.00 69.75 271 TRP A N 1
ATOM 2164 C CA . TRP A 1 271 ? 20.047 -6.130 -3.268 1.00 69.75 271 TRP A CA 1
ATOM 2165 C C . TRP A 1 271 ? 20.220 -5.947 -4.774 1.00 69.75 271 TRP A C 1
ATOM 2167 O O . TRP A 1 271 ? 19.935 -4.886 -5.327 1.00 69.75 271 TRP A O 1
ATOM 2177 N N . THR A 1 272 ? 20.641 -7.009 -5.460 1.00 75.75 272 THR A N 1
ATOM 2178 C CA . THR A 1 272 ? 20.640 -7.070 -6.925 1.00 75.75 272 THR A CA 1
ATOM 2179 C C . THR A 1 272 ? 19.707 -8.172 -7.389 1.00 75.75 272 THR A C 1
ATOM 2181 O O . THR A 1 272 ? 19.887 -9.347 -7.072 1.00 75.75 272 THR A O 1
ATOM 2184 N N . ILE A 1 273 ? 18.727 -7.773 -8.182 1.00 68.94 273 ILE A N 1
ATOM 2185 C CA . ILE A 1 273 ? 17.658 -8.599 -8.711 1.00 68.94 273 ILE A CA 1
ATOM 2186 C C . ILE A 1 273 ? 18.011 -8.972 -10.143 1.00 68.94 273 ILE A C 1
ATOM 2188 O O . ILE A 1 273 ? 18.255 -8.113 -10.994 1.00 68.94 273 ILE A O 1
ATOM 2192 N N . ARG A 1 274 ? 18.047 -10.278 -10.408 1.00 66.94 274 ARG A N 1
ATOM 2193 C CA . ARG A 1 274 ? 18.437 -10.838 -11.715 1.00 66.94 274 ARG A CA 1
ATOM 2194 C C . ARG A 1 274 ? 17.372 -11.744 -12.329 1.00 66.94 274 ARG A C 1
ATOM 2196 O O . ARG A 1 274 ? 17.598 -12.353 -13.368 1.00 66.94 274 ARG A O 1
ATOM 2203 N N . SER A 1 275 ? 16.233 -11.903 -11.661 1.00 60.16 275 SER A N 1
ATOM 2204 C CA . SER A 1 275 ? 15.212 -12.880 -12.033 1.00 60.16 275 SER A CA 1
ATOM 2205 C C . SER A 1 275 ? 13.868 -12.504 -11.407 1.00 60.16 275 SER A C 1
ATOM 2207 O O . SER A 1 275 ? 13.856 -11.844 -10.385 1.00 60.16 275 SER A O 1
ATOM 2209 N N . GLY A 1 276 ? 12.727 -12.935 -11.947 1.00 58.16 276 GLY A N 1
ATOM 2210 C CA . GLY A 1 276 ? 11.415 -12.661 -11.312 1.00 58.16 276 GLY A CA 1
ATOM 2211 C C . GLY A 1 276 ? 10.842 -11.272 -11.513 1.00 58.16 276 GLY A C 1
ATOM 2212 O O . GLY A 1 276 ? 9.834 -10.936 -10.904 1.00 58.16 276 GLY A O 1
ATOM 2213 N N . ILE A 1 277 ? 11.456 -10.530 -12.419 1.00 69.88 277 ILE A N 1
ATOM 2214 C CA . ILE A 1 277 ? 11.026 -9.227 -12.888 1.00 69.88 277 ILE A CA 1
ATOM 2215 C C . ILE A 1 277 ? 10.709 -9.326 -14.376 1.00 69.88 277 ILE A C 1
ATOM 2217 O O . ILE A 1 277 ? 11.273 -10.162 -15.091 1.00 69.88 277 ILE A O 1
ATOM 2221 N N . GLU A 1 278 ? 9.768 -8.511 -14.823 1.00 81.19 278 GLU A N 1
ATOM 2222 C CA . GLU A 1 278 ? 9.340 -8.457 -16.215 1.00 81.19 278 GLU A CA 1
ATOM 2223 C C . GLU A 1 278 ? 10.078 -7.304 -16.886 1.00 81.19 278 GLU A C 1
ATOM 2225 O O . GLU A 1 278 ? 9.896 -6.153 -16.507 1.00 81.19 278 GLU A O 1
ATOM 2230 N N . TRP A 1 279 ? 10.939 -7.613 -17.852 1.00 90.38 279 TRP A N 1
ATOM 2231 C CA . TRP A 1 279 ? 11.598 -6.597 -18.664 1.00 90.38 279 TRP A CA 1
ATOM 2232 C C . TRP A 1 279 ? 10.807 -6.345 -19.943 1.00 90.38 279 TRP A C 1
ATOM 2234 O O . TRP A 1 279 ? 10.259 -7.275 -20.533 1.00 90.38 279 TRP A O 1
ATOM 2244 N N . GLU A 1 280 ? 10.792 -5.098 -20.391 1.00 95.19 280 GLU A N 1
ATOM 2245 C CA . GLU A 1 280 ? 10.159 -4.681 -21.637 1.00 95.19 280 GLU A CA 1
ATOM 2246 C C . GLU A 1 280 ? 11.039 -3.645 -22.335 1.00 95.19 280 GLU A C 1
ATOM 2248 O O . GLU A 1 280 ? 11.644 -2.798 -21.681 1.00 95.19 280 GLU A O 1
ATOM 2253 N N . SER A 1 281 ? 11.103 -3.715 -23.663 1.00 97.38 281 SER A N 1
ATOM 2254 C CA . SER A 1 281 ? 11.704 -2.679 -24.500 1.00 97.38 281 SER A CA 1
ATOM 2255 C C . SER A 1 281 ? 10.597 -1.933 -25.232 1.00 97.38 281 SER A C 1
ATOM 2257 O O . SER A 1 281 ? 9.723 -2.572 -25.819 1.00 97.38 281 SER A O 1
ATOM 2259 N N . SER A 1 282 ? 10.642 -0.599 -25.226 1.00 98.12 282 SER A N 1
ATOM 2260 C CA . SER A 1 282 ? 9.697 0.226 -25.990 1.00 98.12 282 SER A CA 1
ATOM 2261 C C . SER A 1 282 ? 9.888 0.092 -27.503 1.00 98.12 282 SER A C 1
ATOM 2263 O O . SER A 1 282 ? 8.982 0.419 -28.267 1.00 98.12 282 SER A O 1
ATOM 2265 N N . ASN A 1 283 ? 11.054 -0.388 -27.947 1.00 98.06 283 ASN A N 1
ATOM 2266 C CA . ASN A 1 283 ? 11.368 -0.604 -29.353 1.00 98.06 283 ASN A CA 1
ATOM 2267 C C . ASN A 1 283 ? 12.263 -1.850 -29.525 1.00 98.06 283 ASN A C 1
ATOM 2269 O O . ASN A 1 283 ? 13.493 -1.732 -29.584 1.00 98.06 283 ASN A O 1
ATOM 2273 N N . PRO A 1 284 ? 11.659 -3.051 -29.624 1.00 98.12 284 PRO A N 1
ATOM 2274 C CA . PRO A 1 284 ? 12.376 -4.310 -29.829 1.00 98.12 284 PRO A CA 1
ATOM 2275 C C . PRO A 1 284 ? 13.273 -4.332 -31.069 1.00 98.12 284 PRO A C 1
ATOM 2277 O O . PRO A 1 284 ? 14.295 -5.008 -31.056 1.00 98.12 284 PRO A O 1
ATOM 2280 N N . GLU A 1 285 ? 12.945 -3.553 -32.103 1.00 97.75 285 GLU A N 1
ATOM 2281 C CA . GLU A 1 285 ? 13.777 -3.427 -33.304 1.00 97.75 285 GLU A CA 1
ATOM 2282 C C . GLU A 1 285 ? 15.116 -2.735 -33.021 1.00 97.75 285 GLU A C 1
ATOM 2284 O O . GLU A 1 285 ? 16.063 -2.904 -33.780 1.00 97.75 285 GLU A O 1
ATOM 2289 N N . VAL A 1 286 ? 15.192 -1.908 -31.971 1.00 97.88 286 VAL A N 1
ATOM 2290 C CA . VAL A 1 286 ? 16.431 -1.276 -31.489 1.00 97.88 286 VAL A CA 1
ATOM 2291 C C . VAL A 1 286 ? 17.159 -2.223 -30.547 1.00 97.88 286 VAL A C 1
ATOM 2293 O O . VAL A 1 286 ? 18.308 -2.582 -30.806 1.00 97.88 286 VAL A O 1
ATOM 2296 N N . ALA A 1 287 ? 16.487 -2.686 -29.494 1.00 97.81 287 ALA A N 1
ATOM 2297 C CA . ALA A 1 287 ? 17.051 -3.648 -28.555 1.00 97.81 287 ALA A CA 1
ATOM 2298 C C . ALA A 1 287 ? 15.966 -4.531 -27.937 1.00 97.81 287 ALA A C 1
ATOM 2300 O O . ALA A 1 287 ? 14.892 -4.047 -27.580 1.00 97.81 287 ALA A O 1
ATOM 2301 N N . THR A 1 288 ? 16.273 -5.807 -27.714 1.00 97.69 288 THR A N 1
ATOM 2302 C CA . THR A 1 288 ? 15.429 -6.729 -26.933 1.00 97.69 288 THR A CA 1
ATOM 2303 C C . THR A 1 288 ? 16.090 -7.076 -25.612 1.00 97.69 288 THR A C 1
ATOM 2305 O O . THR A 1 288 ? 17.307 -7.222 -25.554 1.00 97.69 288 THR A O 1
ATOM 2308 N N . ILE A 1 289 ? 15.306 -7.310 -24.566 1.00 95.88 289 ILE A N 1
ATOM 2309 C CA . ILE A 1 289 ? 15.799 -7.760 -23.263 1.00 95.88 289 ILE A CA 1
ATOM 2310 C C . ILE A 1 289 ? 15.056 -9.022 -22.834 1.00 95.88 289 ILE A C 1
ATOM 2312 O O . ILE A 1 289 ? 13.836 -9.105 -22.959 1.00 95.88 289 ILE A O 1
ATOM 2316 N N . ASP A 1 290 ? 15.792 -10.031 -22.369 1.00 91.88 290 ASP A N 1
ATOM 2317 C CA . ASP A 1 290 ? 15.191 -11.281 -21.907 1.00 91.88 290 ASP A CA 1
ATOM 2318 C C . ASP A 1 290 ? 14.788 -11.237 -20.419 1.00 91.88 290 ASP A C 1
ATOM 2320 O O . ASP A 1 290 ? 15.130 -10.328 -19.661 1.00 91.88 290 ASP A O 1
ATOM 2324 N N . ALA A 1 291 ? 14.095 -12.282 -19.959 1.00 83.56 291 ALA A N 1
ATOM 2325 C CA . ALA A 1 291 ? 13.652 -12.406 -18.566 1.00 83.56 291 ALA A CA 1
ATOM 2326 C C . ALA A 1 291 ? 14.797 -12.522 -17.530 1.00 83.56 291 ALA A C 1
ATOM 2328 O O . ALA A 1 291 ? 14.531 -12.540 -16.326 1.00 83.56 291 ALA A O 1
ATOM 2329 N N . LYS A 1 292 ? 16.054 -12.656 -17.971 1.00 84.56 292 LYS A N 1
ATOM 2330 C CA . LYS A 1 292 ? 17.264 -12.672 -17.132 1.00 84.56 292 LYS A CA 1
ATOM 2331 C C . LYS A 1 292 ? 18.006 -11.329 -17.173 1.00 84.56 292 LYS A C 1
ATOM 2333 O O . LYS A 1 292 ? 19.086 -11.218 -16.593 1.00 84.56 292 LYS A O 1
ATOM 2338 N N . GLY A 1 293 ? 17.449 -10.317 -17.838 1.00 89.25 293 GLY A N 1
ATOM 2339 C CA . GLY A 1 293 ? 18.063 -9.001 -17.990 1.00 89.25 293 GLY A CA 1
ATOM 2340 C C . GLY A 1 293 ? 19.183 -8.966 -19.029 1.00 89.25 293 GLY A C 1
ATOM 2341 O O . GLY A 1 293 ? 20.034 -8.082 -18.974 1.00 89.25 293 GLY A O 1
ATOM 2342 N N . LYS A 1 294 ? 19.233 -9.925 -19.957 1.00 93.31 294 LYS A N 1
ATOM 2343 C CA . LYS A 1 294 ? 20.200 -9.914 -21.056 1.00 93.31 294 LYS A CA 1
ATOM 2344 C C . LYS A 1 294 ? 19.661 -9.058 -22.199 1.00 93.31 294 LYS A C 1
ATOM 2346 O O . LYS A 1 294 ? 18.735 -9.460 -22.905 1.00 93.31 294 LYS A O 1
ATOM 2351 N N . LEU A 1 295 ? 20.232 -7.870 -22.354 1.00 96.31 295 LEU A N 1
ATOM 2352 C CA . LEU A 1 295 ? 19.921 -6.922 -23.416 1.00 96.31 295 LEU A CA 1
ATOM 2353 C C . LEU A 1 295 ? 20.723 -7.272 -24.675 1.00 96.31 295 LEU A C 1
ATOM 2355 O O . LEU A 1 295 ? 21.941 -7.408 -24.598 1.00 96.31 295 LEU A O 1
ATOM 2359 N N . HIS A 1 296 ? 20.052 -7.385 -25.815 1.00 96.75 296 HIS A N 1
ATOM 2360 C CA . HIS A 1 296 ? 20.628 -7.648 -27.133 1.00 96.75 296 HIS A CA 1
ATOM 2361 C C . HIS A 1 296 ? 20.386 -6.426 -28.020 1.00 96.75 296 HIS A C 1
ATOM 2363 O O . HIS A 1 296 ? 19.242 -5.984 -28.152 1.00 96.75 296 HIS A O 1
ATOM 2369 N N . ALA A 1 297 ? 21.455 -5.875 -28.591 1.00 97.06 297 ALA A N 1
ATOM 2370 C CA . ALA A 1 297 ? 21.409 -4.710 -29.463 1.00 97.06 297 ALA A CA 1
ATOM 2371 C C . ALA A 1 297 ? 21.250 -5.122 -30.928 1.00 97.06 297 ALA A C 1
ATOM 2373 O O . ALA A 1 297 ? 22.051 -5.904 -31.438 1.00 97.06 297 ALA A O 1
ATOM 2374 N N . HIS A 1 298 ? 20.253 -4.558 -31.609 1.00 96.50 298 HIS A N 1
ATOM 2375 C CA . HIS A 1 298 ? 19.918 -4.919 -32.990 1.00 96.50 298 HIS A CA 1
ATOM 2376 C C . HIS A 1 298 ? 20.328 -3.842 -33.985 1.00 96.50 298 HIS A C 1
ATOM 2378 O O . HIS A 1 298 ? 21.033 -4.138 -34.944 1.00 96.50 298 HIS A O 1
ATOM 2384 N N . LYS A 1 299 ? 19.946 -2.585 -33.742 1.00 95.44 299 LYS A N 1
ATOM 2385 C CA . LYS A 1 299 ? 20.300 -1.449 -34.607 1.00 95.44 299 LYS A CA 1
ATOM 2386 C C . LYS A 1 299 ? 20.600 -0.200 -33.791 1.00 95.44 299 LYS A C 1
ATOM 2388 O O . LYS A 1 299 ? 20.146 -0.069 -32.656 1.00 95.44 299 LYS A O 1
ATOM 2393 N N . SER A 1 300 ? 21.347 0.725 -34.387 1.00 95.94 300 SER A N 1
ATOM 2394 C CA . SER A 1 300 ? 21.616 2.028 -33.783 1.00 95.94 300 SER A CA 1
ATOM 2395 C C . SER A 1 300 ? 20.323 2.800 -33.522 1.00 95.94 300 SER A C 1
ATOM 2397 O O . SER A 1 300 ? 19.410 2.795 -34.352 1.00 95.94 300 SER A O 1
ATOM 2399 N N . GLY A 1 301 ? 20.265 3.496 -32.394 1.00 96.31 301 GLY A N 1
ATOM 2400 C CA . GLY A 1 301 ? 19.091 4.243 -31.953 1.00 96.31 301 GLY A CA 1
ATOM 2401 C C . GLY A 1 301 ? 18.911 4.170 -30.442 1.00 96.31 301 GLY A C 1
ATOM 2402 O O . GLY A 1 301 ? 19.719 3.562 -29.741 1.00 96.31 301 GLY A O 1
ATOM 2403 N N . THR A 1 302 ? 17.840 4.778 -29.942 1.00 96.81 302 THR A N 1
ATOM 2404 C CA . THR A 1 302 ? 17.510 4.787 -28.513 1.00 96.81 302 THR A CA 1
ATOM 2405 C C . THR A 1 302 ? 16.210 4.031 -28.271 1.00 96.81 302 THR A C 1
ATOM 2407 O O . THR A 1 302 ? 15.251 4.155 -29.035 1.00 96.81 302 THR A O 1
ATOM 2410 N N . THR A 1 303 ? 16.177 3.231 -27.209 1.00 97.94 303 THR A N 1
ATOM 2411 C CA . THR A 1 303 ? 14.963 2.578 -26.717 1.00 97.94 303 THR A CA 1
ATOM 2412 C C . THR A 1 303 ? 14.905 2.633 -25.199 1.00 97.94 303 THR A C 1
ATOM 2414 O O . THR A 1 303 ? 15.936 2.629 -24.531 1.00 97.94 303 THR A O 1
ATOM 2417 N N . THR A 1 304 ? 13.696 2.669 -24.653 1.00 98.06 304 THR A N 1
ATOM 2418 C CA . THR A 1 304 ? 13.467 2.673 -23.213 1.00 98.06 304 THR A CA 1
ATOM 2419 C C . THR A 1 304 ? 13.294 1.241 -22.737 1.00 98.06 304 THR A C 1
ATOM 2421 O O . THR A 1 304 ? 12.387 0.528 -23.176 1.00 98.06 304 THR A O 1
ATOM 2424 N N . ILE A 1 305 ? 14.142 0.831 -21.802 1.00 97.31 305 ILE A N 1
ATOM 2425 C CA . ILE A 1 305 ? 14.034 -0.443 -21.103 1.00 97.31 305 ILE A CA 1
ATOM 2426 C C . ILE A 1 305 ? 13.277 -0.221 -19.801 1.00 97.31 305 ILE A C 1
ATOM 2428 O O . ILE A 1 305 ? 13.686 0.568 -18.952 1.00 97.31 305 ILE A O 1
ATOM 2432 N N . SER A 1 306 ? 12.169 -0.936 -19.648 1.00 94.62 306 SER A N 1
ATOM 2433 C CA . SER A 1 306 ? 11.283 -0.860 -18.491 1.00 94.62 306 SER A CA 1
ATOM 2434 C C . SER A 1 306 ? 11.342 -2.147 -17.690 1.00 94.62 306 SER A C 1
ATOM 2436 O O . SER A 1 306 ? 11.455 -3.234 -18.260 1.00 94.62 306 SER A O 1
ATOM 2438 N N . VAL A 1 307 ? 11.204 -2.028 -16.373 1.00 85.31 307 VAL A N 1
ATOM 2439 C CA . VAL A 1 307 ? 10.980 -3.173 -15.495 1.00 85.31 307 VAL A CA 1
ATOM 2440 C C . VAL A 1 307 ? 9.620 -3.072 -14.817 1.00 85.31 307 VAL A C 1
ATOM 2442 O O . VAL A 1 307 ? 9.261 -2.042 -14.239 1.00 85.31 307 VAL A O 1
ATOM 2445 N N . LYS A 1 308 ? 8.855 -4.159 -14.903 1.00 77.75 308 LYS A N 1
ATOM 2446 C CA . LYS A 1 308 ? 7.551 -4.334 -14.275 1.00 77.75 308 LYS A CA 1
ATOM 2447 C C . LYS A 1 308 ? 7.627 -5.386 -13.178 1.00 77.75 308 LYS A C 1
ATOM 2449 O O . LYS A 1 308 ? 8.344 -6.385 -13.291 1.00 77.75 308 LYS A O 1
ATOM 2454 N N . ILE A 1 309 ? 6.841 -5.185 -12.125 1.00 67.62 309 ILE A N 1
ATOM 2455 C CA . ILE A 1 309 ? 6.535 -6.239 -11.162 1.00 67.62 309 ILE A CA 1
ATOM 2456 C C . ILE A 1 309 ? 5.025 -6.335 -10.996 1.00 67.62 309 ILE A C 1
ATOM 2458 O O . ILE A 1 309 ? 4.373 -5.352 -10.649 1.00 67.62 309 ILE A O 1
ATOM 2462 N N . LYS A 1 310 ? 4.480 -7.535 -11.243 1.00 63.75 310 LYS A N 1
ATOM 2463 C CA . LYS A 1 310 ? 3.038 -7.825 -11.147 1.00 63.75 310 LYS A CA 1
ATOM 2464 C C . LYS A 1 310 ? 2.196 -6.808 -11.942 1.00 63.75 310 LYS A C 1
ATOM 2466 O O . LYS A 1 310 ? 1.167 -6.347 -11.462 1.00 63.75 310 LYS A O 1
ATOM 2471 N N . GLY A 1 311 ? 2.660 -6.447 -13.141 1.00 69.31 311 GLY A N 1
ATOM 2472 C CA . GLY A 1 311 ? 1.992 -5.496 -14.038 1.00 69.31 311 GLY A CA 1
ATOM 2473 C C . GLY A 1 311 ? 2.295 -4.012 -13.795 1.00 69.31 311 GLY A C 1
ATOM 2474 O O . GLY A 1 311 ? 1.969 -3.195 -14.650 1.00 69.31 311 GLY A O 1
ATOM 2475 N N . VAL A 1 312 ? 2.961 -3.643 -12.696 1.00 71.94 312 VAL A N 1
ATOM 2476 C CA . VAL A 1 312 ? 3.287 -2.240 -12.385 1.00 71.94 312 VAL A CA 1
ATOM 2477 C C . VAL A 1 312 ? 4.694 -1.910 -12.869 1.00 71.94 312 VAL A C 1
ATOM 2479 O O . VAL A 1 312 ? 5.646 -2.566 -12.450 1.00 71.94 312 VAL A O 1
ATOM 2482 N N . VAL A 1 313 ? 4.846 -0.887 -13.717 1.00 85.00 313 VAL A N 1
ATOM 2483 C CA . VAL A 1 313 ? 6.165 -0.342 -14.091 1.00 85.00 313 VAL A CA 1
ATOM 2484 C C . VAL A 1 313 ? 6.789 0.320 -12.866 1.00 85.00 313 VAL A C 1
ATOM 2486 O O . VAL A 1 313 ? 6.204 1.240 -12.295 1.00 85.00 313 VAL A O 1
ATOM 2489 N N . ILE A 1 314 ? 7.967 -0.154 -12.463 1.00 78.62 314 ILE A N 1
ATOM 2490 C CA . ILE A 1 314 ? 8.664 0.312 -11.256 1.00 78.62 314 ILE A CA 1
ATOM 2491 C C . ILE A 1 314 ? 9.903 1.156 -11.568 1.00 78.62 314 ILE A C 1
ATOM 2493 O O . ILE A 1 314 ? 10.259 2.017 -10.776 1.00 78.62 314 ILE A O 1
ATOM 2497 N N . ALA A 1 315 ? 10.547 0.945 -12.714 1.00 86.94 315 ALA A N 1
ATOM 2498 C CA . ALA A 1 315 ? 11.675 1.751 -13.165 1.00 86.94 315 ALA A CA 1
ATOM 2499 C C . ALA A 1 315 ? 11.809 1.668 -14.687 1.00 86.94 315 ALA A C 1
ATOM 2501 O O . ALA A 1 315 ? 11.361 0.698 -15.311 1.00 86.94 315 ALA A O 1
ATOM 2502 N N . GLN A 1 316 ? 12.431 2.687 -15.272 1.00 94.94 316 GLN A N 1
ATOM 2503 C CA . GLN A 1 316 ? 12.726 2.771 -16.698 1.00 94.94 316 GLN A CA 1
ATOM 2504 C C . GLN A 1 316 ? 14.085 3.439 -16.898 1.00 94.94 316 GLN A C 1
ATOM 2506 O O . GLN A 1 316 ? 14.496 4.263 -16.082 1.00 94.94 316 GLN A O 1
ATOM 2511 N N . THR A 1 317 ? 14.782 3.075 -17.968 1.00 96.12 317 THR A N 1
ATOM 2512 C CA . THR A 1 317 ? 16.032 3.719 -18.376 1.00 96.12 317 THR A CA 1
ATOM 2513 C C . THR A 1 317 ? 16.146 3.719 -19.893 1.00 96.12 317 THR A C 1
ATOM 2515 O O . THR A 1 317 ? 15.761 2.744 -20.544 1.00 96.12 317 THR A O 1
ATOM 2518 N N . ASP A 1 318 ? 16.671 4.799 -20.459 1.00 96.25 318 ASP A N 1
ATOM 2519 C CA . ASP A 1 318 ? 16.950 4.865 -21.888 1.00 96.25 318 ASP A CA 1
ATOM 2520 C C . ASP A 1 318 ? 18.291 4.205 -22.194 1.00 96.25 318 ASP A C 1
ATOM 2522 O O . ASP A 1 318 ? 19.304 4.432 -21.530 1.00 96.25 318 ASP A O 1
ATOM 2526 N N . VAL A 1 319 ? 18.299 3.382 -23.237 1.00 95.62 319 VAL A N 1
ATOM 2527 C CA . VAL A 1 319 ? 19.497 2.737 -23.755 1.00 95.62 319 VAL A CA 1
ATOM 2528 C C . VAL A 1 319 ? 19.722 3.182 -25.187 1.00 95.62 319 VAL A C 1
ATOM 2530 O O . VAL A 1 319 ? 18.879 2.973 -26.057 1.00 95.62 319 VAL A O 1
ATOM 2533 N N . THR A 1 320 ? 20.898 3.755 -25.427 1.00 95.62 320 THR A N 1
ATOM 2534 C CA . THR A 1 320 ? 21.353 4.160 -26.756 1.00 95.62 320 THR A CA 1
ATOM 2535 C C . THR A 1 320 ? 22.344 3.140 -27.302 1.00 95.62 320 THR A C 1
ATOM 2537 O O . THR A 1 320 ? 23.327 2.792 -26.642 1.00 95.62 320 THR A O 1
ATOM 2540 N N . ILE A 1 321 ? 22.079 2.669 -28.516 1.00 95.81 321 ILE A N 1
ATOM 2541 C CA . ILE A 1 321 ? 22.973 1.831 -29.310 1.00 95.81 321 ILE A CA 1
ATOM 2542 C C . ILE A 1 321 ? 23.683 2.733 -30.314 1.00 95.81 321 ILE A C 1
ATOM 2544 O O . ILE A 1 321 ? 23.046 3.376 -31.152 1.00 95.81 321 ILE A O 1
ATOM 2548 N N . GLU A 1 322 ? 25.007 2.775 -30.222 1.00 92.69 322 GLU A N 1
ATOM 2549 C CA . GLU A 1 322 ? 25.862 3.517 -31.144 1.00 92.69 322 GLU A CA 1
ATOM 2550 C C . GLU A 1 322 ? 26.004 2.751 -32.470 1.00 92.69 322 GLU A C 1
ATOM 2552 O O . GLU A 1 322 ? 26.006 1.516 -32.464 1.00 92.69 322 GLU A O 1
ATOM 2557 N N . PRO A 1 323 ? 26.148 3.443 -33.613 1.00 89.38 323 PRO A N 1
ATOM 2558 C CA . PRO A 1 323 ? 26.522 2.786 -34.859 1.00 89.38 323 PRO A CA 1
ATOM 2559 C C . PRO A 1 323 ? 27.883 2.094 -34.709 1.00 89.38 323 PRO A C 1
ATOM 2561 O O . PRO A 1 323 ? 28.761 2.553 -33.973 1.00 89.38 323 PRO A O 1
ATOM 2564 N N . GLU A 1 324 ? 28.068 0.979 -35.413 1.00 82.06 324 GLU A N 1
ATOM 2565 C CA . GLU A 1 324 ? 29.388 0.369 -35.510 1.00 82.06 324 GLU A CA 1
ATOM 2566 C C . GLU A 1 324 ? 30.285 1.303 -36.327 1.00 82.06 324 GLU A C 1
ATOM 2568 O O . GLU A 1 324 ? 29.935 1.703 -37.435 1.00 82.06 324 GLU A O 1
ATOM 2573 N N . ASN A 1 325 ? 31.413 1.720 -35.749 1.00 74.44 325 ASN A N 1
ATOM 2574 C CA . ASN A 1 325 ? 32.344 2.586 -36.455 1.00 74.44 325 ASN A CA 1
ATOM 2575 C C . ASN A 1 325 ? 33.041 1.721 -37.511 1.00 74.44 325 ASN A C 1
ATOM 2577 O O . ASN A 1 325 ? 33.978 0.987 -37.184 1.00 74.44 325 ASN A O 1
ATOM 2581 N N . GLU A 1 326 ? 32.553 1.755 -38.752 1.00 59.94 326 GLU A N 1
ATOM 2582 C CA . GLU A 1 326 ? 33.224 1.111 -39.874 1.00 59.94 326 GLU A CA 1
ATOM 2583 C C . GLU A 1 326 ? 34.640 1.683 -39.948 1.00 59.94 326 GLU A C 1
ATOM 2585 O O . GLU A 1 326 ? 34.854 2.862 -40.241 1.00 59.94 326 GLU A O 1
ATOM 2590 N N . ARG A 1 327 ? 35.642 0.856 -39.632 1.00 57.25 327 ARG A N 1
ATOM 2591 C CA . ARG A 1 327 ? 37.019 1.188 -39.981 1.00 57.25 327 ARG A CA 1
ATOM 2592 C C . ARG A 1 327 ? 37.047 1.268 -41.498 1.00 57.25 327 ARG A C 1
ATOM 2594 O O . ARG A 1 327 ? 37.062 0.234 -42.158 1.00 57.25 327 ARG A O 1
ATOM 2601 N N . VAL A 1 328 ? 37.057 2.485 -42.031 1.00 51.59 328 VAL A N 1
ATOM 2602 C CA . VAL A 1 328 ? 37.392 2.730 -43.430 1.00 51.59 328 VAL A CA 1
ATOM 2603 C C . VAL A 1 328 ? 38.793 2.157 -43.628 1.00 51.59 328 VAL A C 1
ATOM 2605 O O . VAL A 1 328 ? 39.787 2.749 -43.209 1.00 51.59 328 VAL A O 1
ATOM 2608 N N . LEU A 1 329 ? 38.878 0.952 -44.192 1.00 54.22 329 LEU A N 1
ATOM 2609 C CA . LEU A 1 329 ? 40.128 0.428 -44.717 1.00 54.22 329 LEU A CA 1
ATOM 2610 C C . LEU A 1 329 ? 40.474 1.332 -45.896 1.00 54.22 329 LEU A C 1
ATOM 2612 O O . LEU A 1 329 ? 39.907 1.196 -46.978 1.00 54.22 329 LEU A O 1
ATOM 2616 N N . SER A 1 330 ? 41.358 2.302 -45.674 1.00 53.25 330 SER A N 1
ATOM 2617 C CA . SER A 1 330 ? 41.961 3.065 -46.758 1.00 53.25 330 SER A CA 1
ATOM 2618 C C . SER A 1 330 ? 42.738 2.083 -47.634 1.00 53.25 330 SER A C 1
ATOM 2620 O O . SER A 1 330 ? 43.854 1.690 -47.299 1.00 53.25 330 SER A O 1
ATOM 2622 N N . LEU A 1 331 ? 42.124 1.646 -48.733 1.00 50.94 331 LEU A N 1
ATOM 2623 C CA . LEU A 1 331 ? 42.805 0.954 -49.818 1.00 50.94 331 LEU A CA 1
ATOM 2624 C C . LEU A 1 331 ? 43.744 1.968 -50.477 1.00 50.94 331 LEU A C 1
ATOM 2626 O O . LEU A 1 331 ? 43.333 2.757 -51.326 1.00 50.94 331 LEU A O 1
ATOM 2630 N N . THR A 1 332 ? 45.007 1.985 -50.062 1.00 48.62 332 THR A N 1
ATOM 2631 C CA . THR A 1 332 ? 46.065 2.654 -50.818 1.00 48.62 332 THR A CA 1
ATOM 2632 C C . THR A 1 332 ? 46.306 1.864 -52.100 1.00 48.62 332 THR A C 1
ATOM 2634 O O . THR A 1 332 ? 47.002 0.852 -52.098 1.00 48.62 332 THR A O 1
ATOM 2637 N N . PHE A 1 333 ? 45.728 2.322 -53.210 1.00 52.94 333 PHE A N 1
ATOM 2638 C CA . PHE A 1 333 ? 46.140 1.888 -54.542 1.00 52.94 333 PHE A CA 1
ATOM 2639 C C . PHE A 1 333 ? 47.501 2.517 -54.866 1.00 52.94 333 PHE A C 1
ATOM 2641 O O . PHE A 1 333 ? 47.576 3.682 -55.259 1.00 52.94 333 PHE A O 1
ATOM 2648 N N . SER A 1 334 ? 48.585 1.758 -54.700 1.00 50.81 334 SER A N 1
ATOM 2649 C CA . SER A 1 334 ? 49.878 2.105 -55.292 1.00 50.81 334 SER A CA 1
ATOM 2650 C C . SER A 1 334 ? 49.794 1.878 -56.803 1.00 50.81 334 SER A C 1
ATOM 2652 O O . SER A 1 334 ? 49.760 0.732 -57.251 1.00 50.81 334 SER A O 1
ATOM 2654 N N . HIS A 1 335 ? 49.726 2.955 -57.582 1.00 52.38 335 HIS A N 1
ATOM 2655 C CA . HIS A 1 335 ? 49.965 2.886 -59.022 1.00 52.38 335 HIS A CA 1
ATOM 2656 C C . HIS A 1 335 ? 51.478 2.764 -59.236 1.00 52.38 335 HIS A C 1
ATOM 2658 O O . HIS A 1 335 ? 52.229 3.592 -58.716 1.00 52.38 335 HIS A O 1
ATOM 2664 N N . GLY A 1 336 ? 51.892 1.690 -59.910 1.00 52.53 336 GLY A N 1
ATOM 2665 C CA . GLY A 1 336 ? 53.269 1.458 -60.354 1.00 52.53 336 GLY A CA 1
ATOM 2666 C C . GLY A 1 336 ? 53.550 2.047 -61.724 1.00 52.53 336 GLY A C 1
ATOM 2667 O O . GLY A 1 336 ? 52.570 2.377 -62.433 1.00 52.53 336 GLY A O 1
#

Secondary structure (DSSP, 8-state):
--------B---TTTTSS----STT-S--S-S---TTPPPHHHHHHHHHHHHHHHHHHHHS-HHHHHHHHHHHHHHHHS-HHHIIIIII--HHHHHHHHHTT--HHHHHHHHHHHHHGGG--S-HHHHHHHHHHHHHHHHHHHH-SSS-HHHHHHHHHHHHHHHHHHHHHHHHTT----HHHHHHHHHHHHHHSGGGHHHHHHHHHTT--HHHHHHHHHHHHHHH-TT-HHHHHHHHHHHHHHEEEEEPSS---TT-EEEEEEEEESSSEEEE-BSSEEEES-TTTEEE-TT-EEEE-SSEEEEEEEEETTEEEEEEEEEEPPP------------

Sequence (336 aa):
MKSTLRCRFVSSLVAISVAVPSAAAFLPSSTLAASPNSLNPSEIKQVQRYKEAAITMFQSLTPAEKDKLRQVRDQVTAKPLDWWRDQILQNPEVIEKLKAKDVTVEEASAMLRDMVALLYTPGDTIESLLTFKKEHYHTWTKVFGTEFKQEDLLKFAKMMQKQVAADIIMDHMLNINRPLDDIINNAIARMMKHGEFKKFGQKLAEIGITPEDVIAIRKRLVREFDPNNEVRDILIRAFARNYVDIIVHPGKLTPGKEKQVTLKVDFPGYWTIRSGIEWESSNPEVATIDAKGKLHAHKSGTTTISVKIKGVVIAQTDVTIEPENERVLSLTFSHG

Organism: NCBI:txid267746

Foldseek 3Di:
DDDDDDFDDDDLQALPLQADLALPQPDPPPDDDDDVPDDDPVRVVVSVVLNVVSLLLLVLFDPVLLVLLVVLLVVLVPDDLVCLVVQQVVDVLLQVLCVVLVHHSSLVSVLVSLSNSLNSHRPCSNVSNVVSCVSNVVVCCSQQNPVCDSNVVSVVSVVLSVQSRVQSRVCRVVVVPDDSLVSSLVSLQDQCCDDPNVSVQVSCVSSPQHSVSVSVSVVSSCVSRPVPCPSSLSSSQSQLVVFKDWDWDDDAAAAFDKTAIWIWGPPPHTDITQGQKDKDKPDVCQWDADRRRIIHGHHFDKIKIFIDHPRHTRDIDIDGHDYDPPPPPPPPDDDD

pLDDT: mean 73.83, std 20.23, range [24.34, 98.12]

Radius of gyration: 25.46 Å; chains: 1; bounding box: 77×53×93 Å